Protein AF-A0ABD1XYM7-F1 (afdb_monomer_lite)

InterPro domains:
  IPR015421 Pyridoxal phosphate-dependent transferase, major domain [G3DSA:3.40.640.10] (7-100)
  IPR015424 Pyridoxal phosphate-dependent transferase [SSF53383] (49-196)

Foldseek 3Di:
DDDPLNVVLVVVVVCVVDPDDDDDADDDPCQVPVVVSCLVCLLVVLAPAQEEEEECADPPPGWGDPVVVSVVSSVVNNRNYYHYHCVVPVLFHDDDPDDDDPDAPDDGPVDHCRRPVPPDDDDCPVVVCPVVVQVVCCVPQVGSVSVFVLLLVLQVVLQVLVCVVQVWHWPDDSVGHTSHTHTDHPDPDDDDPVNSVVSDDPPRPDVPPPPPPPPPDD

pLDDT: mean 72.43, std 22.44, range [21.77, 95.19]

Radius of gyration: 20.9 Å; chains: 1; bounding box: 56×46×53 Å

Secondary structure (DSSP, 8-state):
---HHHHHHHHHHHTTTSS--------TT-HHHHHHHHHHHHHHHSTT-SEEEEESB-TTT-PBP-HHHHHHHHHHTT--EEEEE-TTTTTTSPPPSS---SS-SS-TTS-HHHHHS-SSS---HHHHHHHHHHHHHHHHHSSHHHHHHHHHHHHHHHHHHHHHHHT--BSS-STT-SS---B--SSS-PPPHHHHHHHS-TTS--------------

Sequence (218 aa):
MLSEEDAAVEKFLQLKVTSDVREKEFNHHEESRLNHGIFSLLPRLVRGIHLAVIDHITSMPSILLPVKEMVSLCRSHGVEQVLVDGAHALGNVEHLDRLHHPVVSTTHGEGLAAERAWVGTRDYSAQLAVSAAEEFIQRENGGLETLRRFNHNSAVAMGNLLANERGTVRGAPAEMAAAMVMIYTTKKTIWSFRTLSSLLPENVPTCRFYNVPAMKSL

Structure (mmCIF, N/CA/C/O backbone):
data_AF-A0ABD1XYM7-F1
#
_entry.id   AF-A0ABD1XYM7-F1
#
loop_
_atom_site.group_PDB
_atom_site.id
_atom_site.type_symbol
_atom_site.label_atom_id
_atom_site.label_alt_id
_atom_site.label_comp_id
_atom_site.label_asym_id
_atom_site.label_entity_id
_atom_site.label_seq_id
_atom_site.pdbx_PDB_ins_code
_atom_site.Cartn_x
_atom_site.Cartn_y
_atom_site.Cartn_z
_atom_site.occupancy
_atom_site.B_iso_or_equiv
_atom_site.auth_seq_id
_atom_site.auth_comp_id
_atom_site.auth_asym_id
_atom_site.auth_atom_id
_atom_site.pdbx_PDB_model_num
ATOM 1 N N . MET A 1 1 ? -33.814 -17.295 5.318 1.00 32.19 1 MET A N 1
ATOM 2 C CA . MET A 1 1 ? -33.598 -16.503 6.544 1.00 32.19 1 MET A CA 1
ATOM 3 C C . MET A 1 1 ? -32.114 -16.222 6.601 1.00 32.19 1 MET A C 1
ATOM 5 O O . MET A 1 1 ? -31.361 -17.165 6.787 1.00 32.19 1 MET A O 1
ATOM 9 N N . LEU A 1 2 ? -31.706 -14.993 6.289 1.00 34.84 2 LEU A N 1
ATOM 10 C CA . LEU A 1 2 ? -30.315 -14.558 6.442 1.00 34.84 2 LEU A CA 1
ATOM 11 C C . LEU A 1 2 ? -30.040 -14.456 7.948 1.00 34.84 2 LEU A C 1
ATOM 13 O O . LEU A 1 2 ? -30.889 -13.920 8.666 1.00 34.84 2 LEU A O 1
ATOM 17 N N . SER A 1 3 ? -28.932 -15.020 8.433 1.00 41.69 3 SER A N 1
ATOM 18 C CA . SER A 1 3 ? -28.513 -14.793 9.820 1.00 41.69 3 SER A CA 1
ATOM 19 C C . SER A 1 3 ? -28.132 -13.316 9.983 1.00 41.69 3 SER A C 1
ATOM 21 O O . SER A 1 3 ? -27.764 -12.652 9.012 1.00 41.69 3 SER A O 1
ATOM 23 N N . GLU A 1 4 ? -28.221 -12.770 11.199 1.00 40.53 4 GLU A N 1
ATOM 24 C CA . GLU A 1 4 ? -27.812 -11.380 11.487 1.00 40.53 4 GLU A CA 1
ATOM 25 C C . GLU A 1 4 ? -26.344 -11.087 11.074 1.00 40.53 4 GLU A C 1
ATOM 27 O O . GLU A 1 4 ? -25.962 -9.931 10.899 1.00 40.53 4 GLU A O 1
ATOM 32 N N . GLU A 1 5 ? -25.553 -12.142 10.850 1.00 45.09 5 GLU A N 1
ATOM 33 C CA . GLU A 1 5 ? -24.149 -12.171 10.423 1.00 45.09 5 GLU A CA 1
ATOM 34 C C . GLU A 1 5 ? -23.971 -11.875 8.920 1.00 45.09 5 GLU A C 1
ATOM 36 O O . GLU A 1 5 ? -23.106 -11.076 8.554 1.00 45.09 5 GLU A O 1
ATOM 41 N N . ASP A 1 6 ? -24.823 -12.444 8.053 1.00 38.62 6 ASP A N 1
ATOM 42 C CA . ASP A 1 6 ? -24.817 -12.186 6.601 1.00 38.62 6 ASP A CA 1
ATOM 43 C C . ASP A 1 6 ? -25.150 -10.710 6.313 1.00 38.62 6 ASP A C 1
ATOM 45 O O . ASP A 1 6 ? -24.542 -10.071 5.452 1.00 38.62 6 ASP A O 1
ATOM 49 N N . ALA A 1 7 ? -26.059 -10.133 7.107 1.00 38.34 7 ALA A N 1
ATOM 50 C CA . ALA A 1 7 ? -26.469 -8.739 6.985 1.00 38.34 7 ALA A CA 1
ATOM 51 C C . ALA A 1 7 ? -25.366 -7.749 7.399 1.00 38.34 7 ALA A C 1
ATOM 53 O O . ALA A 1 7 ? -25.298 -6.655 6.846 1.00 38.34 7 ALA A O 1
ATOM 54 N N . ALA A 1 8 ? -24.495 -8.091 8.355 1.00 37.41 8 ALA A N 1
ATOM 55 C CA . ALA A 1 8 ? -23.436 -7.194 8.829 1.00 37.41 8 ALA A CA 1
ATOM 56 C C . ALA A 1 8 ? -22.302 -7.030 7.803 1.00 37.41 8 ALA A C 1
ATOM 58 O O . ALA A 1 8 ? -21.779 -5.928 7.620 1.00 37.41 8 ALA A O 1
ATOM 59 N N . VAL A 1 9 ? -21.953 -8.108 7.100 1.00 41.47 9 VAL A N 1
ATOM 60 C CA . VAL A 1 9 ? -20.863 -8.106 6.117 1.00 41.47 9 VAL A CA 1
ATOM 61 C C . VAL A 1 9 ? -21.352 -7.648 4.738 1.00 41.47 9 VAL A C 1
ATOM 63 O O . VAL A 1 9 ? -20.654 -6.883 4.071 1.00 41.47 9 VAL A O 1
ATOM 66 N N . GLU A 1 10 ? -22.589 -7.980 4.348 1.00 38.69 10 GLU A N 1
ATOM 67 C CA . GLU A 1 10 ? -23.252 -7.342 3.200 1.00 38.69 10 GLU A CA 1
ATOM 68 C C . GLU A 1 10 ? -23.360 -5.825 3.416 1.00 38.69 10 GLU A C 1
ATOM 70 O O . GLU A 1 10 ? -23.073 -5.048 2.508 1.00 38.69 10 GLU A O 1
ATOM 75 N N . LYS A 1 11 ? -23.636 -5.385 4.650 1.00 33.62 11 LYS A N 1
ATOM 76 C CA . LYS A 1 11 ? -23.622 -3.970 5.028 1.00 33.62 11 LYS A CA 1
ATOM 77 C C . LYS A 1 11 ? -22.222 -3.359 4.961 1.00 33.62 11 LYS A C 1
ATOM 79 O O . LYS A 1 11 ? -22.131 -2.242 4.479 1.00 33.62 11 LYS A O 1
ATOM 84 N N . PHE A 1 12 ? -21.145 -4.055 5.353 1.00 35.03 12 PHE A N 1
ATOM 85 C CA . PHE A 1 12 ? -19.749 -3.576 5.235 1.00 35.03 12 PHE A CA 1
ATOM 86 C C . PHE A 1 12 ? -19.280 -3.428 3.773 1.00 35.03 12 PHE A C 1
ATOM 88 O O . PHE A 1 12 ? -18.522 -2.516 3.445 1.00 35.03 12 PHE A O 1
ATOM 95 N N . LEU A 1 13 ? -19.766 -4.285 2.873 1.00 36.78 13 LEU A N 1
ATOM 96 C CA . LEU A 1 13 ? -19.463 -4.216 1.440 1.00 36.78 13 LEU A CA 1
ATOM 97 C C . LEU A 1 13 ? -20.365 -3.218 0.694 1.00 36.78 13 LEU A C 1
ATOM 99 O O . LEU A 1 13 ? -19.869 -2.477 -0.153 1.00 36.78 13 LEU A O 1
ATOM 103 N N . GLN A 1 14 ? -21.645 -3.097 1.066 1.00 31.67 14 GLN A N 1
ATOM 104 C CA . GLN A 1 14 ? -22.503 -1.982 0.637 1.00 31.67 14 GLN A CA 1
ATOM 105 C C . GLN A 1 14 ? -22.005 -0.630 1.187 1.00 31.67 14 GLN A C 1
ATOM 107 O O . GLN A 1 14 ? -22.116 0.385 0.503 1.00 31.67 14 GLN A O 1
ATOM 112 N N . LEU A 1 15 ? -21.363 -0.616 2.362 1.00 30.17 15 LEU A N 1
ATOM 113 C CA . LEU A 1 15 ? -20.710 0.549 2.981 1.00 30.17 15 LEU A CA 1
ATOM 114 C C . LEU A 1 15 ? -19.552 1.123 2.142 1.00 30.17 15 LEU A C 1
ATOM 116 O O . LEU A 1 15 ? -19.201 2.283 2.340 1.00 30.17 15 LEU A O 1
ATOM 120 N N . LYS A 1 16 ? -18.979 0.369 1.187 1.00 29.48 16 LYS A N 1
ATOM 121 C CA . LYS A 1 16 ? -18.021 0.898 0.191 1.00 29.48 16 LYS A CA 1
ATOM 122 C C . LYS A 1 16 ? -18.661 1.286 -1.152 1.00 29.48 16 LYS A C 1
ATOM 124 O O . LYS A 1 16 ? -17.990 1.916 -1.963 1.00 29.48 16 LYS A O 1
ATOM 129 N N . VAL A 1 17 ? -19.937 0.960 -1.384 1.00 32.16 17 VAL A N 1
ATOM 130 C CA . VAL A 1 17 ? -20.682 1.337 -2.604 1.00 32.16 17 VAL A CA 1
ATOM 131 C C . VAL A 1 17 ? -21.514 2.609 -2.405 1.00 32.16 17 VAL A C 1
ATOM 133 O O . VAL A 1 17 ? -21.796 3.305 -3.377 1.00 32.16 17 VAL A O 1
ATOM 136 N N . THR A 1 18 ? -21.852 2.996 -1.175 1.00 21.77 18 THR A N 1
ATOM 137 C CA . THR A 1 18 ? -22.564 4.258 -0.918 1.00 21.77 18 THR A CA 1
ATOM 138 C C . THR A 1 18 ? -22.051 4.958 0.334 1.00 21.77 18 THR A C 1
ATOM 140 O O . THR A 1 18 ? -21.935 4.360 1.401 1.00 21.77 18 THR A O 1
ATOM 143 N N . SER A 1 19 ? -21.775 6.247 0.178 1.00 26.70 19 SER A N 1
ATOM 144 C CA . SER A 1 19 ? -21.283 7.208 1.160 1.00 26.70 19 SER A CA 1
ATOM 145 C C . SER A 1 19 ? -22.259 7.486 2.312 1.00 26.70 19 SER A C 1
ATOM 147 O O . SER A 1 19 ? -22.857 8.555 2.335 1.00 26.70 19 SER A O 1
ATOM 149 N N . ASP A 1 20 ? -22.414 6.578 3.276 1.00 25.02 20 ASP A N 1
ATOM 150 C CA . ASP A 1 20 ? -23.003 6.925 4.580 1.00 25.02 20 ASP A CA 1
ATOM 151 C C . ASP A 1 20 ? -22.683 5.876 5.657 1.00 25.02 20 ASP A C 1
ATOM 153 O O . ASP A 1 20 ? -23.177 4.747 5.634 1.00 25.02 20 ASP A O 1
ATOM 157 N N . VAL A 1 21 ? -21.870 6.259 6.648 1.00 29.97 21 VAL A N 1
ATOM 158 C CA . VAL A 1 21 ? -21.536 5.410 7.802 1.00 29.97 21 VAL A CA 1
ATOM 159 C C . VAL A 1 21 ? -22.356 5.852 9.015 1.00 29.97 21 VAL A C 1
ATOM 161 O O . VAL A 1 21 ? -22.205 6.974 9.496 1.00 29.97 21 VAL A O 1
ATOM 164 N N . ARG A 1 22 ? -23.187 4.949 9.557 1.00 25.77 22 ARG A N 1
ATOM 165 C CA . ARG A 1 22 ? -23.693 5.033 10.939 1.00 25.77 22 ARG A CA 1
ATOM 166 C C . ARG A 1 22 ? -22.985 4.008 11.820 1.00 25.77 22 ARG A C 1
ATOM 168 O O . ARG A 1 22 ? -22.861 2.843 11.451 1.00 25.77 22 ARG A O 1
ATOM 175 N N . GLU A 1 23 ? -22.557 4.511 12.972 1.00 34.09 23 GLU A N 1
ATOM 176 C CA . GLU A 1 23 ? -21.783 3.899 14.054 1.00 34.09 23 GLU A CA 1
ATOM 177 C C . GLU A 1 23 ? -22.238 2.481 14.437 1.00 34.09 23 GLU A C 1
ATOM 179 O O . GLU A 1 23 ? -23.426 2.256 14.673 1.00 34.09 23 GLU A O 1
ATOM 184 N N . LYS A 1 24 ? -21.281 1.550 14.572 1.00 30.61 24 LYS A N 1
ATOM 185 C CA . LYS A 1 24 ? -21.319 0.451 15.553 1.00 30.61 24 LYS A CA 1
ATOM 186 C C . LYS A 1 24 ? -19.909 -0.094 15.819 1.00 30.61 24 LYS A C 1
ATOM 188 O O . LYS A 1 24 ? -19.079 -0.159 14.917 1.00 30.61 24 LYS A O 1
ATOM 193 N N . GLU A 1 25 ? -19.673 -0.400 17.090 1.00 32.44 25 GLU A N 1
ATOM 194 C CA . GLU A 1 25 ? -18.400 -0.746 17.733 1.00 32.44 25 GLU A CA 1
ATOM 195 C C . GLU A 1 25 ? -17.833 -2.093 17.249 1.00 32.44 25 GLU A C 1
ATOM 197 O O . GLU A 1 25 ? -18.567 -3.074 17.156 1.00 32.44 25 GLU A O 1
ATOM 202 N N . PHE A 1 26 ? -16.522 -2.150 16.991 1.00 34.34 26 PHE A N 1
ATOM 203 C CA . PHE A 1 26 ? -15.785 -3.371 16.632 1.00 34.34 26 PHE A CA 1
ATOM 204 C C . PHE A 1 26 ? -14.720 -3.674 17.697 1.00 34.34 26 PHE A C 1
ATOM 206 O O . PHE A 1 26 ? -13.999 -2.772 18.107 1.00 34.34 26 PHE A O 1
ATOM 213 N N . ASN A 1 27 ? -14.620 -4.925 18.166 1.00 30.27 27 ASN A N 1
ATOM 214 C CA . ASN A 1 27 ? -13.791 -5.318 19.321 1.00 30.27 27 ASN A CA 1
ATOM 215 C C . ASN A 1 27 ? -12.639 -6.280 18.936 1.00 30.27 27 ASN A C 1
ATOM 217 O O . ASN A 1 27 ? -12.690 -6.946 17.911 1.00 30.27 27 ASN A O 1
ATOM 221 N N . HIS A 1 28 ? -11.597 -6.387 19.771 1.00 36.72 28 HIS A N 1
ATOM 222 C CA . HIS A 1 28 ? -10.286 -7.023 19.488 1.00 36.72 28 HIS A CA 1
ATOM 223 C C . HIS A 1 28 ? -10.239 -8.535 19.131 1.00 36.72 28 HIS A C 1
ATOM 225 O O . HIS A 1 28 ? -9.165 -9.039 18.824 1.00 36.72 28 HIS A O 1
ATOM 231 N N . HIS A 1 29 ? -11.350 -9.281 19.112 1.00 32.72 29 HIS A N 1
ATOM 232 C CA . HIS A 1 29 ? -11.359 -10.721 18.767 1.00 32.72 29 HIS A CA 1
ATOM 233 C C . HIS A 1 29 ? -11.597 -11.025 17.269 1.00 32.72 29 HIS A C 1
ATOM 235 O O . HIS A 1 29 ? -11.813 -12.177 16.891 1.00 32.72 29 HIS A O 1
ATOM 241 N N . GLU A 1 30 ? -11.562 -10.009 16.400 1.00 43.59 30 GLU A N 1
ATOM 242 C CA . GLU A 1 30 ? -12.099 -10.087 15.031 1.00 43.59 30 GLU A CA 1
ATOM 243 C C . GLU A 1 30 ? -11.051 -10.073 13.897 1.00 43.59 30 GLU A C 1
ATOM 245 O O . GLU A 1 30 ? -11.412 -10.012 12.723 1.00 43.59 30 GLU A O 1
ATOM 250 N N . GLU A 1 31 ? -9.764 -10.235 14.221 1.00 36.75 31 GLU A N 1
ATOM 251 C CA . GLU A 1 31 ? -8.648 -10.360 13.257 1.00 36.75 31 GLU A CA 1
ATOM 252 C C . GLU A 1 31 ? -8.827 -11.503 12.251 1.00 36.75 31 GLU A C 1
ATOM 254 O O . GLU A 1 31 ? -8.676 -11.325 11.043 1.00 36.75 31 GLU A O 1
ATOM 259 N N . SER A 1 32 ? -9.228 -12.682 12.733 1.00 33.88 32 SER A N 1
ATOM 260 C CA . SER A 1 32 ? -9.586 -13.804 11.856 1.00 33.88 32 SER A CA 1
ATOM 261 C C . SER A 1 32 ? -10.936 -13.597 11.159 1.00 33.88 32 SER A C 1
ATOM 263 O O . SER A 1 32 ? -11.172 -14.183 10.107 1.00 33.88 32 SER A O 1
ATOM 265 N N . ARG A 1 33 ? -11.829 -12.759 11.704 1.00 39.66 33 ARG A N 1
ATOM 266 C CA . ARG A 1 33 ? -13.215 -12.605 11.226 1.00 39.66 33 ARG A CA 1
ATOM 267 C C . ARG A 1 33 ? -13.339 -11.687 10.015 1.00 39.66 33 ARG A C 1
ATOM 269 O O . ARG A 1 33 ? -14.141 -11.995 9.140 1.00 39.66 33 ARG A O 1
ATOM 276 N N . LEU A 1 34 ? -12.533 -10.627 9.907 1.00 46.91 34 LEU A N 1
ATOM 277 C CA . LEU A 1 34 ? -12.512 -9.776 8.706 1.00 46.91 34 LEU A CA 1
ATOM 278 C C . LEU A 1 34 ? -11.994 -10.546 7.487 1.00 46.91 34 LEU A C 1
ATOM 280 O O . LEU A 1 34 ? -12.619 -10.528 6.427 1.00 46.91 34 LEU A O 1
ATOM 284 N N . ASN A 1 35 ? -10.896 -11.285 7.667 1.00 43.31 35 ASN A N 1
ATOM 285 C CA . ASN A 1 35 ? -10.359 -12.159 6.630 1.00 43.31 35 ASN A CA 1
ATOM 286 C C . ASN A 1 35 ? -11.383 -13.251 6.272 1.00 43.31 35 ASN A C 1
ATOM 288 O O . ASN A 1 35 ? -11.770 -13.362 5.110 1.00 43.31 35 ASN A O 1
ATOM 292 N N . HIS A 1 36 ? -11.933 -13.986 7.248 1.00 46.88 36 HIS A N 1
ATOM 293 C CA . HIS A 1 36 ? -12.972 -14.990 6.976 1.00 46.88 36 HIS A CA 1
ATOM 294 C C . HIS A 1 36 ? -14.238 -14.411 6.312 1.00 46.88 36 HIS A C 1
ATOM 296 O O . HIS A 1 36 ? -14.810 -15.064 5.439 1.00 46.88 36 HIS A O 1
ATOM 302 N N . GLY A 1 37 ? -14.672 -13.199 6.668 1.00 54.19 37 GLY A N 1
ATOM 303 C CA . GLY A 1 37 ? -15.848 -12.535 6.092 1.00 54.19 37 GLY A CA 1
ATOM 304 C C . GLY A 1 37 ? -15.648 -12.121 4.632 1.00 54.19 37 GLY A C 1
ATOM 305 O O . GLY A 1 37 ? -16.485 -12.418 3.781 1.00 54.19 37 GLY A O 1
ATOM 306 N N . ILE A 1 38 ? -14.503 -11.510 4.312 1.00 58.12 38 ILE A N 1
ATOM 307 C CA . ILE A 1 38 ? -14.147 -11.144 2.933 1.00 58.12 38 ILE A CA 1
ATOM 308 C C . ILE A 1 38 ? -14.035 -12.406 2.062 1.00 58.12 38 ILE A C 1
ATOM 310 O O . ILE A 1 38 ? -14.655 -12.479 0.999 1.00 58.12 38 ILE A O 1
ATOM 314 N N . PHE A 1 39 ? -13.311 -13.432 2.524 1.00 56.91 39 PHE A N 1
ATOM 315 C CA . PHE A 1 39 ? -13.099 -14.665 1.755 1.00 56.91 39 PHE A CA 1
ATOM 316 C C . PHE A 1 39 ? -14.358 -15.535 1.614 1.00 56.91 39 PHE A C 1
ATOM 318 O O . PHE A 1 39 ? -14.482 -16.253 0.623 1.00 56.91 39 PHE A O 1
ATOM 325 N N . SER A 1 40 ? -15.307 -15.469 2.553 1.00 57.03 40 SER A N 1
ATOM 326 C CA . SER A 1 40 ? -16.561 -16.240 2.480 1.00 57.03 40 SER A CA 1
ATOM 327 C C . SER A 1 40 ? -17.612 -15.620 1.557 1.00 57.03 40 SER A C 1
ATOM 329 O O . SER A 1 40 ? -18.375 -16.353 0.923 1.00 57.03 40 SER A O 1
ATOM 331 N N . LEU A 1 41 ? -17.642 -14.290 1.427 1.00 57.91 41 LEU A N 1
ATOM 332 C CA . LEU A 1 41 ? -18.607 -13.598 0.569 1.00 57.91 41 LEU A CA 1
ATOM 333 C C . LEU A 1 41 ? -18.119 -13.349 -0.850 1.00 57.91 41 LEU A C 1
ATOM 335 O O . LEU A 1 41 ? -18.939 -13.315 -1.771 1.00 57.91 41 LEU A O 1
ATOM 339 N N . LEU A 1 42 ? -16.808 -13.200 -1.047 1.00 62.09 42 LEU A N 1
ATOM 340 C CA . LEU A 1 42 ? -16.230 -12.979 -2.370 1.00 62.09 42 LEU A CA 1
ATOM 341 C C . LEU A 1 42 ? -16.748 -13.979 -3.423 1.00 62.09 42 LEU A C 1
ATOM 343 O O . LEU A 1 42 ? -17.203 -13.504 -4.459 1.00 62.09 42 LEU A O 1
ATOM 347 N N . PRO A 1 43 ? -16.826 -15.305 -3.174 1.00 60.62 43 PRO A N 1
ATOM 348 C CA . PRO A 1 43 ? -17.370 -16.277 -4.131 1.00 60.62 43 PRO A CA 1
ATOM 349 C C . PRO A 1 43 ? -18.795 -15.990 -4.619 1.00 60.62 43 PRO A C 1
ATOM 351 O O . PRO A 1 43 ? -19.153 -16.344 -5.744 1.00 60.62 43 PRO A O 1
ATOM 354 N N . ARG A 1 44 ? -19.633 -15.375 -3.772 1.00 61.81 44 ARG A N 1
ATOM 355 C CA . ARG A 1 44 ? -21.008 -14.991 -4.127 1.00 61.81 44 ARG A CA 1
ATOM 356 C C . ARG A 1 44 ? -21.032 -13.697 -4.936 1.00 61.81 44 ARG A C 1
ATOM 358 O O . ARG A 1 44 ? -21.851 -13.576 -5.840 1.00 61.81 44 ARG A O 1
ATOM 365 N N . LEU A 1 45 ? -20.130 -12.769 -4.628 1.00 62.19 45 LEU A N 1
ATOM 366 C CA . LEU A 1 45 ? -20.058 -11.442 -5.243 1.00 62.19 45 LEU A CA 1
ATOM 367 C C . LEU A 1 45 ? -19.434 -11.468 -6.637 1.00 62.19 45 LEU A C 1
ATOM 369 O O . LEU A 1 45 ? -19.849 -10.705 -7.496 1.00 62.19 45 LEU A O 1
ATOM 373 N N . VAL A 1 46 ? -18.460 -12.345 -6.878 1.00 63.62 46 VAL A N 1
ATOM 374 C CA . VAL A 1 46 ? -17.670 -12.345 -8.122 1.00 63.62 46 VAL A CA 1
ATOM 375 C C . VAL A 1 46 ? -18.310 -13.107 -9.288 1.00 63.62 46 VAL A C 1
ATOM 377 O O . VAL A 1 46 ? -17.746 -13.142 -10.379 1.00 63.62 46 VAL A O 1
ATOM 380 N N . ARG A 1 47 ? -19.496 -13.706 -9.108 1.00 65.62 47 ARG A N 1
ATOM 381 C CA . ARG A 1 47 ? -20.197 -14.389 -10.208 1.00 65.62 47 ARG A CA 1
ATOM 382 C C . ARG A 1 47 ? -20.634 -13.385 -11.274 1.00 65.62 47 ARG A C 1
ATOM 384 O O . ARG A 1 47 ? -21.402 -12.474 -10.989 1.00 65.62 47 ARG A O 1
ATOM 391 N N . GLY A 1 48 ? -20.187 -13.600 -12.510 1.00 73.62 48 GLY A N 1
ATOM 392 C CA . GLY A 1 48 ? -20.509 -12.724 -13.642 1.00 73.62 48 GLY A CA 1
ATOM 393 C C . GLY A 1 48 ? -19.742 -11.398 -13.647 1.00 73.62 48 GLY A C 1
ATOM 394 O O . GLY A 1 48 ? -20.086 -10.506 -14.418 1.00 73.62 48 GLY A O 1
ATOM 395 N N . ILE A 1 49 ? -18.712 -11.253 -12.804 1.00 80.69 49 ILE A N 1
ATOM 396 C CA . ILE A 1 49 ? -17.813 -10.097 -12.818 1.00 80.69 49 ILE A CA 1
ATOM 397 C C . ILE A 1 49 ? -16.642 -10.386 -13.758 1.00 80.69 49 ILE A C 1
ATOM 399 O O . ILE A 1 49 ? -15.904 -11.342 -13.549 1.00 80.69 49 ILE A O 1
ATOM 403 N N . HIS A 1 50 ? -16.431 -9.534 -14.762 1.00 82.50 50 HIS A N 1
ATOM 404 C CA . HIS A 1 50 ? -15.275 -9.641 -15.667 1.00 82.50 50 HIS A CA 1
ATOM 405 C C . HIS A 1 50 ? -14.087 -8.767 -15.230 1.00 82.50 50 HIS A C 1
ATOM 407 O O . HIS A 1 50 ? -12.946 -9.064 -15.573 1.00 82.50 50 HIS A O 1
ATOM 413 N N . LEU A 1 51 ? -14.341 -7.710 -14.450 1.00 86.19 51 LEU A N 1
ATOM 414 C CA . LEU A 1 51 ? -13.332 -6.765 -13.973 1.00 86.19 51 LEU A CA 1
ATOM 415 C C . LEU A 1 51 ? -13.519 -6.482 -12.479 1.00 86.19 51 LEU A C 1
ATOM 417 O O . LEU A 1 51 ? -14.591 -6.045 -12.064 1.00 86.19 51 LEU A O 1
ATOM 421 N N . ALA A 1 52 ? -12.462 -6.664 -11.690 1.00 87.50 52 ALA A N 1
ATOM 422 C CA . ALA A 1 52 ? -12.405 -6.261 -10.287 1.00 87.50 52 ALA A CA 1
ATOM 423 C C . ALA A 1 52 ? -11.362 -5.155 -10.079 1.00 87.50 52 ALA A C 1
ATOM 425 O O . ALA A 1 52 ? -10.258 -5.240 -10.612 1.00 87.50 52 ALA A O 1
ATOM 426 N N . VAL A 1 53 ? -11.694 -4.142 -9.275 1.00 90.06 53 VAL A N 1
ATOM 427 C CA . VAL A 1 53 ? -10.757 -3.097 -8.833 1.00 90.06 53 VAL A CA 1
ATOM 428 C C . VAL A 1 53 ? -10.581 -3.222 -7.325 1.00 90.06 53 VAL A C 1
ATOM 430 O O . VAL A 1 53 ? -11.568 -3.267 -6.592 1.00 90.06 53 VAL A O 1
ATOM 433 N N . ILE A 1 54 ? -9.338 -3.338 -6.868 1.00 89.62 54 ILE A N 1
ATOM 434 C CA . ILE A 1 54 ? -8.997 -3.654 -5.480 1.00 89.62 54 ILE A CA 1
ATOM 435 C C . ILE A 1 54 ? -7.921 -2.686 -4.996 1.00 89.62 54 ILE A C 1
ATOM 437 O O . ILE A 1 54 ? -6.850 -2.613 -5.589 1.00 89.62 54 ILE A O 1
ATOM 441 N N . ASP A 1 55 ? -8.164 -1.987 -3.891 1.00 89.56 55 ASP A N 1
ATOM 442 C CA . ASP A 1 55 ? -7.118 -1.201 -3.228 1.00 89.56 55 ASP A CA 1
ATOM 443 C C . ASP A 1 55 ? -6.067 -2.134 -2.606 1.00 89.56 55 ASP A C 1
ATOM 445 O O . ASP A 1 55 ? -6.411 -3.144 -1.998 1.00 89.56 55 ASP A O 1
ATOM 449 N N . HIS A 1 56 ? -4.783 -1.786 -2.666 1.00 91.56 56 HIS A N 1
ATOM 450 C CA . HIS A 1 56 ? -3.765 -2.472 -1.862 1.00 91.56 56 HIS A CA 1
ATOM 451 C C . HIS A 1 56 ? -3.767 -1.957 -0.421 1.00 91.56 56 HIS A C 1
ATOM 453 O O . HIS A 1 56 ? -3.718 -2.735 0.529 1.00 91.56 56 HIS A O 1
ATOM 459 N N . ILE A 1 57 ? -3.894 -0.640 -0.259 1.00 91.94 57 ILE A N 1
ATOM 460 C CA . ILE A 1 57 ? -4.179 0.001 1.023 1.00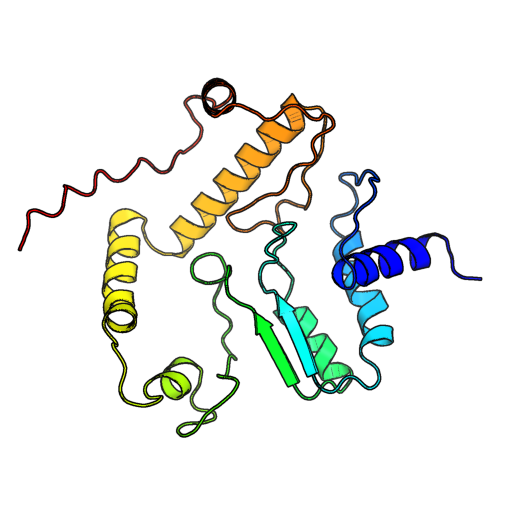 91.94 57 ILE A CA 1
ATOM 461 C C . ILE A 1 57 ? -5.326 0.975 0.786 1.00 91.94 57 ILE A C 1
ATOM 463 O O . ILE A 1 57 ? -5.211 1.886 -0.033 1.00 91.94 57 ILE A O 1
ATOM 467 N N . THR A 1 58 ? -6.429 0.795 1.502 1.00 88.62 58 THR A N 1
ATOM 468 C CA . THR A 1 58 ? -7.607 1.660 1.369 1.00 88.62 58 THR A CA 1
ATOM 469 C C . THR A 1 58 ? -7.309 3.050 1.927 1.00 88.62 58 THR A C 1
ATOM 471 O O . THR A 1 58 ? -6.748 3.137 3.016 1.00 88.62 58 THR A O 1
ATOM 474 N N . SER A 1 59 ? -7.763 4.125 1.281 1.00 82.06 59 SER A N 1
ATOM 475 C CA . SER A 1 59 ? -7.598 5.490 1.818 1.00 82.06 59 SER A CA 1
ATOM 476 C C . SER A 1 59 ? -8.361 5.699 3.134 1.00 82.06 59 SER A C 1
ATOM 478 O O . SER A 1 59 ? -7.787 6.094 4.144 1.00 82.06 59 SER A O 1
ATOM 480 N N . MET A 1 60 ? -9.647 5.336 3.157 1.00 81.00 60 MET A N 1
ATOM 481 C CA . MET A 1 60 ? -10.436 5.197 4.380 1.00 81.00 60 MET A CA 1
ATOM 482 C C . MET A 1 60 ? -11.034 3.782 4.397 1.00 81.00 60 MET A C 1
ATOM 484 O O . MET A 1 60 ? -11.665 3.403 3.407 1.00 81.00 60 MET A O 1
ATOM 488 N N . PRO A 1 61 ? -10.836 2.973 5.454 1.00 81.88 61 PRO A N 1
ATOM 489 C CA . PRO A 1 61 ? -10.319 3.331 6.776 1.00 81.88 61 PRO A CA 1
ATOM 490 C C . PRO A 1 61 ? -8.823 3.016 7.032 1.00 81.88 61 PRO A C 1
ATOM 492 O O . PRO A 1 61 ? -8.464 2.639 8.143 1.00 81.88 61 PRO A O 1
ATOM 495 N N . SER A 1 62 ? -7.933 3.187 6.046 1.00 87.56 62 SER A N 1
ATOM 496 C CA . SER A 1 62 ? -6.486 2.908 6.186 1.00 87.56 62 SER A CA 1
ATOM 497 C C . SER A 1 62 ? -6.138 1.442 6.480 1.00 87.56 62 SER A C 1
ATOM 499 O O . SER A 1 62 ? -5.330 1.154 7.359 1.00 87.56 62 SER A O 1
ATOM 501 N N . ILE A 1 63 ? -6.743 0.515 5.733 1.00 88.00 63 ILE A N 1
ATOM 502 C CA . ILE A 1 63 ? -6.542 -0.933 5.861 1.00 88.00 63 ILE A CA 1
ATOM 503 C C . ILE A 1 63 ? -5.644 -1.457 4.737 1.00 88.00 63 ILE A C 1
ATOM 505 O O . ILE A 1 63 ? -5.913 -1.202 3.563 1.00 88.00 63 ILE A O 1
ATOM 509 N N . LEU A 1 64 ? -4.621 -2.233 5.100 1.00 89.31 64 LEU A N 1
ATOM 510 C CA . LEU A 1 64 ? -3.842 -3.088 4.205 1.00 89.31 64 LEU A CA 1
ATOM 511 C C . LEU A 1 64 ? -4.665 -4.329 3.840 1.00 89.31 64 LEU A C 1
ATOM 513 O O . LEU A 1 64 ? -5.036 -5.115 4.713 1.00 89.31 64 LEU A O 1
ATOM 517 N N . LEU A 1 65 ? -4.961 -4.495 2.551 1.00 87.50 65 LEU A N 1
ATOM 518 C CA . LEU A 1 65 ? -5.751 -5.618 2.052 1.00 87.50 65 LEU A CA 1
ATOM 519 C C . LEU A 1 65 ? -4.850 -6.780 1.594 1.00 87.50 65 LEU A C 1
ATOM 521 O O . LEU A 1 65 ? -3.790 -6.535 1.010 1.00 87.50 65 LEU A O 1
ATOM 525 N N . PRO A 1 66 ? -5.269 -8.047 1.797 1.00 88.19 66 PRO A N 1
ATOM 526 C CA . PRO A 1 66 ? -4.545 -9.236 1.339 1.00 88.19 66 PRO A CA 1
ATOM 527 C C . PRO A 1 66 ? -4.702 -9.422 -0.181 1.00 88.19 66 PRO A C 1
ATOM 529 O O . PRO A 1 66 ? -5.409 -10.304 -0.673 1.00 88.19 66 PRO A O 1
ATOM 532 N N . VAL A 1 67 ? -4.081 -8.530 -0.958 1.00 89.62 67 VAL A N 1
ATOM 533 C CA . VAL A 1 67 ? -4.274 -8.442 -2.415 1.00 89.62 67 VAL A CA 1
ATOM 534 C C . VAL A 1 67 ? -3.881 -9.734 -3.127 1.00 89.62 67 VAL A C 1
ATOM 536 O O . VAL A 1 67 ? -4.551 -10.117 -4.084 1.00 89.62 67 VAL A O 1
ATOM 539 N N . LYS A 1 68 ? -2.826 -10.430 -2.684 1.00 88.50 68 LYS A N 1
ATOM 540 C CA . LYS A 1 68 ? -2.353 -11.669 -3.330 1.00 88.50 68 LYS A CA 1
ATOM 541 C C . LYS A 1 68 ? -3.442 -12.746 -3.295 1.00 88.50 68 LYS A C 1
ATOM 543 O O . LYS A 1 68 ? -3.741 -13.381 -4.311 1.00 88.50 68 LYS A O 1
ATOM 548 N N . GLU A 1 69 ? -4.072 -12.908 -2.143 1.00 85.56 69 GLU A N 1
ATOM 549 C CA . GLU A 1 69 ? -5.148 -13.851 -1.883 1.00 85.56 69 GLU A CA 1
ATOM 550 C C . GLU A 1 69 ? -6.432 -13.423 -2.599 1.00 85.56 69 GLU A C 1
ATOM 552 O O . GLU A 1 69 ? -7.068 -14.242 -3.262 1.00 85.56 69 GLU A O 1
ATOM 557 N N . MET A 1 70 ? -6.786 -12.135 -2.539 1.00 85.62 70 MET A N 1
ATOM 558 C CA . MET A 1 70 ? -7.970 -11.597 -3.217 1.00 85.62 70 MET A CA 1
ATOM 559 C C . MET A 1 70 ? -7.879 -11.756 -4.740 1.00 85.62 70 MET A C 1
ATOM 561 O O . MET A 1 70 ? -8.825 -12.233 -5.361 1.00 85.62 70 MET A O 1
ATOM 565 N N . VAL A 1 71 ? -6.731 -11.437 -5.348 1.00 87.62 71 VAL A N 1
ATOM 566 C CA . VAL A 1 71 ? -6.487 -11.633 -6.788 1.00 87.62 71 VAL A CA 1
ATOM 567 C C . VAL A 1 71 ? -6.593 -13.113 -7.154 1.00 87.62 71 VAL A C 1
ATOM 569 O O . VAL A 1 71 ? -7.222 -13.455 -8.157 1.00 87.62 71 VAL A O 1
ATOM 572 N N . SER A 1 72 ? -5.999 -13.995 -6.346 1.00 86.88 72 SER A N 1
ATOM 573 C CA . SER A 1 72 ? -6.058 -15.446 -6.568 1.00 86.88 72 SER A CA 1
ATOM 574 C C . SER A 1 72 ? -7.496 -15.962 -6.528 1.00 86.88 72 SER A C 1
ATOM 576 O O . SER A 1 72 ? -7.889 -16.767 -7.372 1.00 86.88 72 SER A O 1
ATOM 578 N N . LEU A 1 73 ? -8.303 -15.449 -5.600 1.00 83.88 73 LEU A N 1
ATOM 579 C CA . LEU A 1 73 ? -9.708 -15.808 -5.470 1.00 83.88 73 LEU A CA 1
ATOM 580 C C . LEU A 1 73 ? -10.571 -15.263 -6.614 1.00 83.88 73 LEU A C 1
ATOM 582 O O . LEU A 1 73 ? -11.400 -15.994 -7.149 1.00 83.88 73 LEU A O 1
ATOM 586 N N . CYS A 1 74 ? -10.378 -14.006 -7.022 1.00 85.31 74 CYS A N 1
ATOM 587 C CA . CYS A 1 74 ? -11.074 -13.436 -8.177 1.00 85.31 74 CYS A CA 1
ATOM 588 C C . CYS A 1 74 ? -10.821 -14.284 -9.431 1.00 85.31 74 CYS A C 1
ATOM 590 O O . CYS A 1 74 ? -11.761 -14.680 -10.120 1.00 85.31 74 CYS A O 1
ATOM 592 N N . ARG A 1 75 ? -9.558 -14.647 -9.680 1.00 86.31 75 ARG A N 1
ATOM 593 C CA . ARG A 1 75 ? -9.179 -15.495 -10.817 1.00 86.31 75 ARG A CA 1
ATOM 594 C C . ARG A 1 75 ? -9.782 -16.896 -10.734 1.00 86.31 75 ARG A C 1
ATOM 596 O O . ARG A 1 75 ? -10.255 -17.399 -11.748 1.00 86.31 75 ARG A O 1
ATOM 603 N N . SER A 1 76 ? -9.810 -17.519 -9.551 1.00 85.50 76 SER A N 1
ATOM 604 C CA . SER A 1 76 ? -10.396 -18.861 -9.389 1.00 85.50 76 SER A CA 1
ATOM 605 C C . SER A 1 76 ? -11.907 -18.902 -9.636 1.00 85.50 76 SER A C 1
ATOM 607 O O . SER A 1 76 ? -12.448 -19.971 -9.908 1.00 85.50 76 SER A O 1
ATOM 609 N N . HIS A 1 77 ? -12.573 -17.747 -9.602 1.00 82.06 77 HIS A N 1
ATOM 610 C CA . HIS A 1 77 ? -14.000 -17.607 -9.881 1.00 82.06 77 HIS A CA 1
ATOM 611 C C . HIS A 1 77 ? -14.307 -16.990 -11.255 1.00 82.06 77 HIS A C 1
ATOM 613 O O . HIS A 1 77 ? -15.450 -16.614 -11.512 1.00 82.06 77 HIS A O 1
ATOM 619 N N . GLY A 1 78 ? -13.317 -16.911 -12.148 1.00 83.50 78 GLY A N 1
ATOM 620 C CA . GLY A 1 78 ? -13.528 -16.490 -13.534 1.00 83.50 78 GLY A CA 1
ATOM 621 C C . GLY A 1 78 ? -13.537 -14.979 -13.763 1.00 83.50 78 GLY A C 1
ATOM 622 O O . GLY A 1 78 ? -13.977 -14.545 -14.823 1.00 83.50 78 GLY A O 1
ATOM 623 N N . VAL A 1 79 ? -13.038 -14.174 -12.818 1.00 85.88 79 VAL A N 1
ATOM 624 C CA . VAL A 1 79 ? -12.784 -12.750 -13.080 1.00 85.88 79 VAL A CA 1
ATOM 625 C C . VAL A 1 79 ? -11.601 -12.632 -14.041 1.00 85.88 79 VAL A C 1
ATOM 627 O O . VAL A 1 79 ? -10.478 -13.013 -13.703 1.00 85.88 79 VAL A O 1
ATOM 630 N N . GLU A 1 80 ? -11.857 -12.101 -15.235 1.00 84.38 80 GLU A N 1
ATOM 631 C CA . GLU A 1 80 ? -10.870 -12.008 -16.317 1.00 84.38 80 GLU A CA 1
ATOM 632 C C . GLU A 1 80 ? -9.766 -10.989 -16.010 1.00 84.38 80 GLU A C 1
ATOM 634 O O . GLU A 1 80 ? -8.585 -11.254 -16.245 1.00 84.38 80 GLU A O 1
ATOM 639 N N . GLN A 1 81 ? -10.135 -9.831 -15.453 1.00 87.62 81 GLN A N 1
ATOM 640 C CA . GLN A 1 81 ? -9.209 -8.743 -15.151 1.00 87.62 81 GLN A CA 1
ATOM 641 C C . GLN A 1 81 ? -9.301 -8.285 -13.698 1.00 87.62 81 GLN A C 1
ATOM 643 O O . GLN A 1 81 ? -10.381 -8.071 -13.152 1.00 87.62 81 GLN A O 1
ATOM 648 N N . VAL A 1 82 ? -8.141 -8.073 -13.075 1.00 89.50 82 VAL A N 1
ATOM 649 C CA . VAL A 1 82 ? -8.044 -7.518 -11.722 1.00 89.50 82 VAL A CA 1
ATOM 650 C C . VAL A 1 82 ? -7.071 -6.346 -11.734 1.00 89.50 82 VAL A C 1
ATOM 652 O O . VAL A 1 82 ? -5.889 -6.522 -12.031 1.00 89.50 82 VAL A O 1
ATOM 655 N N . LEU A 1 83 ? -7.574 -5.158 -11.411 1.00 91.94 83 LEU A N 1
ATOM 656 C CA . LEU A 1 83 ? -6.800 -3.935 -11.254 1.00 91.94 83 LEU A CA 1
ATOM 657 C C . LEU A 1 83 ? -6.531 -3.700 -9.775 1.00 91.94 83 LEU A C 1
ATOM 659 O O . LEU A 1 83 ? -7.453 -3.690 -8.963 1.00 91.94 83 LEU A O 1
ATOM 663 N N . VAL A 1 84 ? -5.263 -3.496 -9.439 1.00 91.88 84 VAL A N 1
ATOM 664 C CA . VAL A 1 84 ? -4.852 -3.172 -8.075 1.00 91.88 84 VAL A CA 1
ATOM 665 C C . VAL A 1 84 ? -4.538 -1.682 -8.002 1.00 91.88 84 VAL A C 1
ATOM 667 O O . VAL A 1 84 ? -3.593 -1.224 -8.648 1.00 91.88 84 VAL A O 1
ATOM 670 N N . ASP A 1 85 ? -5.307 -0.931 -7.215 1.00 92.06 85 ASP A N 1
ATOM 671 C CA . ASP A 1 85 ? -4.977 0.449 -6.873 1.00 92.06 85 ASP A CA 1
ATOM 672 C C . ASP A 1 85 ? -3.887 0.459 -5.791 1.00 92.06 85 ASP A C 1
ATOM 674 O O . ASP A 1 85 ? -4.092 0.097 -4.630 1.00 92.06 85 ASP A O 1
ATOM 678 N N . GLY A 1 86 ? -2.684 0.844 -6.209 1.00 90.75 86 GLY A N 1
ATOM 679 C CA . GLY A 1 86 ? -1.497 0.924 -5.369 1.00 90.75 86 GLY A CA 1
ATOM 680 C C . GLY A 1 86 ? -1.144 2.337 -4.906 1.00 90.75 86 GLY A C 1
ATOM 681 O O . GLY A 1 86 ? 0.009 2.537 -4.525 1.00 90.75 86 GLY A O 1
ATOM 682 N N . ALA A 1 87 ? -2.060 3.314 -4.945 1.00 91.69 87 ALA A N 1
ATOM 683 C CA . ALA A 1 87 ? -1.759 4.720 -4.639 1.00 91.69 87 ALA A CA 1
ATOM 684 C C . ALA A 1 87 ? -1.049 4.921 -3.286 1.00 91.69 87 ALA A C 1
ATOM 686 O O . ALA A 1 87 ? -0.139 5.739 -3.171 1.00 91.69 87 ALA A O 1
ATOM 687 N N . HIS A 1 88 ? -1.419 4.133 -2.275 1.00 93.00 88 HIS A N 1
ATOM 688 C CA . HIS A 1 88 ? -0.809 4.166 -0.943 1.00 93.00 88 HIS A CA 1
ATOM 689 C C . HIS A 1 88 ? 0.260 3.080 -0.715 1.00 93.00 88 HIS A C 1
ATOM 691 O O . HIS A 1 88 ? 0.862 3.034 0.356 1.00 93.00 88 HIS A O 1
ATOM 697 N N . ALA A 1 89 ? 0.502 2.203 -1.693 1.00 92.19 89 ALA A N 1
ATOM 698 C CA . ALA A 1 89 ? 1.338 1.012 -1.546 1.00 92.19 89 ALA A CA 1
ATOM 699 C C . ALA A 1 89 ? 2.839 1.292 -1.707 1.00 92.19 89 ALA A C 1
ATOM 701 O O . ALA A 1 8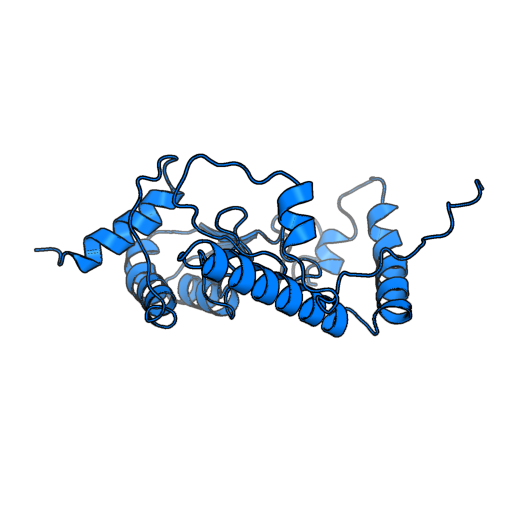9 ? 3.658 0.682 -1.018 1.00 92.19 89 ALA A O 1
ATOM 702 N N . LEU A 1 90 ? 3.215 2.194 -2.618 1.00 89.50 90 LEU A N 1
ATOM 703 C CA . LEU A 1 90 ? 4.620 2.422 -2.959 1.00 89.50 90 LEU A CA 1
ATOM 704 C C . LEU A 1 90 ? 5.429 2.829 -1.716 1.00 89.50 90 LEU A C 1
ATOM 706 O O . LEU A 1 90 ? 5.099 3.799 -1.042 1.00 89.50 90 LEU A O 1
ATOM 710 N N . GLY A 1 91 ? 6.474 2.058 -1.405 1.00 90.06 91 GLY A N 1
ATOM 711 C CA . GLY A 1 91 ? 7.320 2.271 -0.227 1.00 90.06 91 GLY A CA 1
ATOM 712 C C . GLY A 1 91 ? 6.700 1.859 1.117 1.00 90.06 91 GLY A C 1
ATOM 713 O O . GLY A 1 91 ? 7.399 1.928 2.120 1.00 90.06 91 GLY A O 1
ATOM 714 N N . ASN A 1 92 ? 5.441 1.403 1.154 1.00 91.94 92 ASN A N 1
ATOM 715 C CA . ASN A 1 92 ? 4.735 0.972 2.372 1.00 91.94 92 ASN A CA 1
ATOM 716 C C . ASN A 1 92 ? 4.579 -0.548 2.492 1.00 91.94 92 ASN A C 1
ATOM 718 O O . ASN A 1 92 ? 4.532 -1.068 3.604 1.00 91.94 92 ASN A O 1
ATOM 722 N N . VAL A 1 93 ? 4.501 -1.261 1.370 1.00 91.62 93 VAL A N 1
ATOM 723 C CA . VAL A 1 93 ? 4.300 -2.720 1.318 1.00 91.62 93 VAL A CA 1
ATOM 724 C C . VAL A 1 93 ? 5.360 -3.373 0.444 1.00 91.62 93 VAL A C 1
ATOM 726 O O . VAL A 1 93 ? 6.091 -2.696 -0.278 1.00 91.62 93 VAL A O 1
ATOM 729 N N . GLU A 1 94 ? 5.468 -4.696 0.537 1.00 88.50 94 GLU A N 1
ATOM 730 C CA . GLU A 1 94 ? 6.329 -5.468 -0.356 1.00 88.50 94 GLU A CA 1
ATOM 731 C C . GLU A 1 94 ? 5.868 -5.388 -1.813 1.00 88.50 94 GLU A C 1
ATOM 733 O O . GLU A 1 94 ? 4.684 -5.212 -2.122 1.00 88.50 94 GLU A O 1
ATOM 738 N N . HIS A 1 95 ? 6.830 -5.547 -2.718 1.00 83.56 95 HIS A N 1
ATOM 739 C CA . HIS A 1 95 ? 6.564 -5.570 -4.144 1.00 83.56 95 HIS A CA 1
ATOM 740 C C . HIS A 1 95 ? 5.730 -6.798 -4.534 1.00 83.56 95 HIS A C 1
ATOM 742 O O . HIS A 1 95 ? 5.842 -7.879 -3.957 1.00 83.56 95 HIS A O 1
ATOM 748 N N . LEU A 1 96 ? 4.863 -6.606 -5.529 1.00 85.56 96 LEU A N 1
ATOM 749 C CA . LEU A 1 96 ? 4.140 -7.691 -6.179 1.00 85.56 96 LEU A CA 1
ATOM 750 C C . LEU A 1 96 ? 4.870 -8.038 -7.478 1.00 85.56 96 LEU A C 1
ATOM 752 O O . LEU A 1 96 ? 5.010 -7.186 -8.352 1.00 85.56 96 LEU A O 1
ATOM 756 N N . ASP A 1 97 ? 5.274 -9.296 -7.627 1.00 79.38 97 ASP A N 1
ATOM 757 C CA . ASP A 1 97 ? 6.160 -9.729 -8.721 1.00 79.38 97 ASP A CA 1
ATOM 758 C C . ASP A 1 97 ? 5.453 -9.868 -10.082 1.00 79.38 97 ASP A C 1
ATOM 760 O O . ASP A 1 97 ? 6.086 -10.114 -11.104 1.00 79.38 97 ASP A O 1
ATOM 764 N N . ARG A 1 98 ? 4.119 -9.755 -10.113 1.00 82.12 98 ARG A N 1
ATOM 765 C CA . ARG A 1 98 ? 3.283 -10.054 -11.291 1.00 82.12 98 ARG A CA 1
ATOM 766 C C . ARG A 1 98 ? 2.304 -8.927 -11.617 1.00 82.12 98 ARG A C 1
ATOM 768 O O . ARG A 1 98 ? 1.097 -9.154 -11.703 1.00 82.12 98 ARG A O 1
ATOM 775 N N . LEU A 1 99 ? 2.826 -7.710 -11.758 1.00 85.44 99 LEU A N 1
ATOM 776 C CA . LEU A 1 99 ? 2.053 -6.529 -12.148 1.00 85.44 99 LEU A CA 1
ATOM 777 C C . LEU A 1 99 ? 2.253 -6.187 -13.628 1.00 85.44 99 LEU A C 1
ATOM 779 O O . LEU A 1 99 ? 3.383 -6.151 -14.113 1.00 85.44 99 LEU A O 1
ATOM 783 N N . HIS A 1 100 ? 1.146 -5.850 -14.289 1.00 88.81 100 HIS A N 1
ATOM 784 C CA . HIS A 1 100 ? 1.112 -5.316 -15.648 1.00 88.81 100 HIS A CA 1
ATOM 785 C C . HIS A 1 100 ? 0.460 -3.932 -15.653 1.00 88.81 100 HIS A C 1
ATOM 787 O O . HIS A 1 100 ? -0.400 -3.627 -14.819 1.00 88.81 100 HIS A O 1
ATOM 793 N N . HIS A 1 101 ? 0.869 -3.069 -16.576 1.00 87.50 101 HIS A N 1
ATOM 794 C CA . HIS A 1 101 ? 0.187 -1.806 -16.813 1.00 87.50 101 HIS A CA 1
ATOM 795 C C . HIS A 1 101 ? -1.154 -2.081 -17.527 1.00 87.50 101 HIS A C 1
ATOM 797 O O . HIS A 1 101 ? -1.210 -2.929 -18.414 1.00 87.50 101 HIS A O 1
ATOM 803 N N . PRO A 1 102 ? -2.254 -1.395 -17.161 1.00 86.88 102 PRO A N 1
ATOM 804 C CA . PRO A 1 102 ? -3.583 -1.701 -17.704 1.00 86.88 102 PRO A CA 1
ATOM 805 C C . PRO A 1 102 ? -3.731 -1.385 -19.199 1.00 86.88 102 PRO A C 1
ATOM 807 O O . PRO A 1 102 ? -4.600 -1.943 -19.860 1.00 86.88 102 PRO A O 1
ATOM 810 N N . VAL A 1 103 ? -2.902 -0.485 -19.737 1.00 87.44 103 VAL A N 1
ATOM 811 C CA . VAL A 1 103 ? -2.949 -0.065 -21.146 1.00 87.44 103 VAL A CA 1
ATOM 812 C C . VAL A 1 103 ? -1.541 -0.055 -21.721 1.00 87.44 103 VAL A C 1
ATOM 814 O O . VAL A 1 103 ? -0.752 0.829 -21.404 1.00 87.44 103 VAL A O 1
ATOM 817 N N . VAL A 1 104 ? -1.201 -1.033 -22.550 1.00 88.25 104 VAL A N 1
ATOM 818 C CA . VAL A 1 104 ? 0.170 -1.210 -23.042 1.00 88.25 104 VAL A CA 1
ATOM 819 C C . VAL A 1 104 ? 0.196 -1.089 -24.560 1.00 88.25 104 VAL A C 1
ATOM 821 O O . VAL A 1 104 ? -0.507 -1.823 -25.247 1.00 88.25 104 VAL A O 1
ATOM 824 N N . SER A 1 105 ? 0.997 -0.160 -25.086 1.00 85.31 105 SER A N 1
ATOM 825 C CA . SER A 1 105 ? 1.182 0.023 -26.533 1.00 85.31 105 SER A CA 1
ATOM 826 C C . SER A 1 105 ? 2.285 -0.865 -27.111 1.00 85.31 105 SER A C 1
ATOM 828 O O . SER A 1 105 ? 2.194 -1.304 -28.253 1.00 85.31 105 SER A O 1
ATOM 830 N N . THR A 1 106 ? 3.332 -1.124 -26.331 1.00 85.81 106 THR A N 1
ATOM 831 C CA . THR A 1 106 ? 4.520 -1.918 -26.689 1.00 85.81 106 THR A CA 1
ATOM 832 C C . THR A 1 106 ? 4.994 -2.678 -25.454 1.00 85.81 106 THR A C 1
ATOM 834 O O . THR A 1 106 ? 4.653 -2.254 -24.360 1.00 85.81 106 THR A O 1
ATOM 837 N N . THR A 1 107 ? 5.772 -3.756 -25.613 1.00 88.38 107 THR A N 1
ATOM 838 C CA . THR A 1 107 ? 6.388 -4.519 -24.497 1.00 88.38 107 THR A CA 1
ATOM 839 C C . THR A 1 107 ? 5.400 -5.179 -23.516 1.00 88.38 107 THR A C 1
ATOM 841 O O . THR A 1 107 ? 5.747 -5.481 -22.376 1.00 88.38 107 THR A O 1
ATOM 844 N N . HIS A 1 108 ? 4.163 -5.466 -23.954 1.00 90.88 108 HIS A N 1
ATOM 845 C CA . HIS A 1 108 ? 3.183 -6.191 -23.133 1.00 90.88 108 HIS A CA 1
ATOM 846 C C . HIS A 1 108 ? 3.697 -7.580 -22.741 1.00 90.88 108 HIS A C 1
ATOM 848 O O . HIS A 1 108 ? 4.080 -8.372 -23.600 1.00 90.88 108 HIS A O 1
ATOM 854 N N . GLY A 1 109 ? 3.663 -7.882 -21.444 1.00 88.12 109 GLY A N 1
ATOM 855 C CA . GLY A 1 109 ? 4.159 -9.132 -20.879 1.00 88.12 109 GLY A CA 1
ATOM 856 C C . GLY A 1 109 ? 5.594 -9.053 -20.352 1.00 88.12 109 GLY A C 1
ATOM 857 O O . GLY A 1 109 ? 6.008 -9.959 -19.635 1.00 88.12 109 GLY A O 1
ATOM 858 N N . GLU A 1 110 ? 6.334 -7.975 -20.631 1.00 89.62 110 GLU A N 1
ATOM 859 C CA . GLU A 1 110 ? 7.714 -7.781 -20.150 1.00 89.62 110 GLU A CA 1
ATOM 860 C C . GLU A 1 110 ? 7.779 -7.209 -18.720 1.00 89.62 110 GLU A C 1
ATOM 862 O O . GLU A 1 110 ? 8.858 -7.035 -18.153 1.00 89.62 110 GLU A O 1
ATOM 867 N N . GLY A 1 111 ? 6.618 -6.949 -18.112 1.00 88.12 111 GLY A N 1
ATOM 868 C CA . GLY A 1 111 ? 6.481 -6.503 -16.731 1.00 88.12 111 GLY A CA 1
ATOM 869 C C . GLY A 1 111 ? 6.377 -4.987 -16.581 1.00 88.12 111 GLY A C 1
ATOM 870 O O . GLY A 1 111 ? 6.645 -4.205 -17.494 1.00 88.12 111 GLY A O 1
ATOM 871 N N . LEU A 1 112 ? 5.977 -4.560 -15.381 1.00 88.06 112 LEU A N 1
ATOM 872 C CA . LEU A 1 112 ? 5.529 -3.193 -15.114 1.00 88.06 112 LEU A CA 1
ATOM 873 C C . LEU A 1 112 ? 6.531 -2.094 -15.498 1.00 88.06 112 LEU A C 1
ATOM 875 O O . LEU A 1 112 ? 6.117 -1.019 -15.925 1.00 88.06 112 LEU A O 1
ATOM 879 N N . ALA A 1 113 ? 7.831 -2.339 -15.317 1.00 87.19 113 ALA A N 1
ATOM 880 C CA . ALA A 1 113 ? 8.869 -1.361 -15.631 1.00 87.19 113 ALA A CA 1
ATOM 881 C C . ALA A 1 113 ? 9.001 -1.148 -17.147 1.00 87.19 113 ALA A C 1
ATOM 883 O O . ALA A 1 113 ? 8.962 -0.008 -17.607 1.00 87.19 113 ALA A O 1
ATOM 884 N N . ALA A 1 114 ? 9.086 -2.235 -17.920 1.00 89.75 114 ALA A N 1
ATOM 885 C CA . ALA A 1 114 ? 9.206 -2.189 -19.375 1.00 89.75 114 ALA A CA 1
ATOM 886 C C . ALA A 1 114 ? 7.933 -1.634 -20.031 1.00 89.75 114 ALA A C 1
ATOM 888 O O . ALA A 1 114 ? 8.010 -0.750 -20.883 1.00 89.75 114 ALA A O 1
ATOM 889 N N . GLU A 1 115 ? 6.761 -2.078 -19.576 1.00 91.69 115 GLU A N 1
ATOM 890 C CA . GLU A 1 115 ? 5.454 -1.661 -20.104 1.00 91.69 115 GLU A CA 1
ATOM 891 C C . GLU A 1 115 ? 5.141 -0.175 -19.859 1.00 91.69 115 GLU A C 1
ATOM 893 O O . GLU A 1 115 ? 4.308 0.412 -20.549 1.00 91.69 115 GLU A O 1
ATOM 898 N N . ARG A 1 116 ? 5.789 0.446 -18.863 1.00 87.44 116 ARG A N 1
ATOM 899 C CA . ARG A 1 116 ? 5.616 1.865 -18.502 1.00 87.44 116 ARG A CA 1
ATOM 900 C C . ARG A 1 116 ? 6.768 2.756 -18.949 1.00 87.44 116 ARG A C 1
ATOM 902 O O . ARG A 1 116 ? 6.656 3.973 -18.779 1.00 87.44 116 ARG A O 1
ATOM 909 N N . ALA A 1 117 ? 7.847 2.184 -19.484 1.00 88.06 117 ALA A N 1
ATOM 910 C CA . ALA A 1 117 ? 9.078 2.907 -19.788 1.00 88.06 117 ALA A CA 1
ATOM 911 C C . ALA A 1 117 ? 8.851 4.032 -20.806 1.00 88.06 117 ALA A C 1
ATOM 913 O O . ALA A 1 117 ? 9.393 5.124 -20.651 1.00 88.06 117 ALA A O 1
ATOM 914 N N . TRP A 1 118 ? 7.995 3.801 -21.805 1.00 86.75 118 TRP A N 1
ATOM 915 C CA . TRP A 1 118 ? 7.693 4.784 -22.838 1.00 86.75 118 TRP A CA 1
ATOM 916 C C . TRP A 1 118 ? 6.208 4.795 -23.193 1.00 86.75 118 TRP A C 1
ATOM 918 O O . TRP A 1 118 ? 5.700 3.884 -23.837 1.00 86.75 118 TRP A O 1
ATOM 928 N N . VAL A 1 119 ? 5.517 5.870 -22.819 1.00 87.12 119 VAL A N 1
ATOM 929 C CA . VAL A 1 119 ? 4.110 6.123 -23.205 1.00 87.12 119 VAL A CA 1
ATOM 930 C C . VAL A 1 119 ? 3.986 7.401 -24.040 1.00 87.12 119 VAL A C 1
ATOM 932 O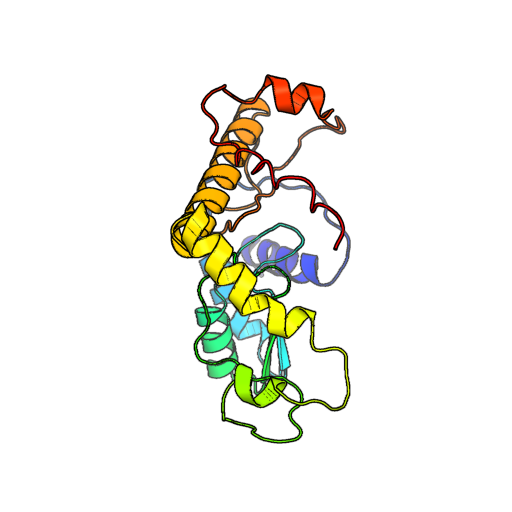 O . VAL A 1 119 ? 2.958 8.072 -24.036 1.00 87.12 119 VAL A O 1
ATOM 935 N N . GLY A 1 120 ? 5.070 7.755 -24.736 1.00 88.62 120 GLY A N 1
ATOM 936 C CA . GLY A 1 120 ? 5.223 9.015 -25.457 1.00 88.62 120 GLY A CA 1
ATOM 937 C C . GLY A 1 120 ? 6.058 10.052 -24.704 1.00 88.62 120 GLY A C 1
ATOM 938 O O . GLY A 1 120 ? 6.574 9.813 -23.605 1.00 88.62 120 GLY A O 1
ATOM 939 N N . THR A 1 121 ? 6.212 11.214 -25.336 1.00 92.50 121 THR A N 1
ATOM 940 C CA . THR A 1 121 ? 7.008 12.333 -24.826 1.00 92.50 121 THR A CA 1
ATOM 941 C C . THR A 1 121 ? 6.333 12.959 -23.606 1.00 92.50 121 THR A C 1
ATOM 943 O O . THR A 1 121 ? 5.246 13.522 -23.706 1.00 92.50 121 THR A O 1
ATOM 946 N N . ARG A 1 122 ? 6.997 12.874 -22.452 1.00 91.44 122 ARG A N 1
ATOM 947 C CA . ARG A 1 122 ? 6.593 13.477 -21.173 1.00 91.44 122 ARG A CA 1
ATOM 948 C C . ARG A 1 122 ? 7.837 13.863 -20.379 1.00 91.44 122 ARG A C 1
ATOM 950 O O . ARG A 1 122 ? 8.943 13.477 -20.748 1.00 91.44 122 ARG A O 1
ATOM 957 N N . ASP A 1 123 ? 7.658 14.599 -19.292 1.00 93.94 123 ASP A N 1
ATOM 958 C CA . ASP A 1 123 ? 8.742 14.855 -18.347 1.00 93.94 123 ASP A CA 1
ATOM 959 C C . ASP A 1 123 ? 9.015 13.598 -17.500 1.00 93.94 123 ASP A C 1
ATOM 961 O O . ASP A 1 123 ? 8.148 13.127 -16.762 1.00 93.94 123 ASP A O 1
ATOM 965 N N . TYR A 1 124 ? 10.220 13.041 -17.638 1.00 92.88 124 TYR A N 1
ATOM 966 C CA . TYR A 1 124 ? 10.668 11.836 -16.936 1.00 92.88 124 TYR A CA 1
ATOM 967 C C . TYR A 1 124 ? 11.443 12.143 -15.647 1.00 92.88 124 TYR A C 1
ATOM 969 O O . TYR A 1 124 ? 11.856 11.210 -14.960 1.00 92.88 124 TYR A O 1
ATOM 977 N N . SER A 1 125 ? 11.616 13.417 -15.274 1.00 94.69 125 SER A N 1
ATOM 978 C CA . SER A 1 125 ? 12.447 13.830 -14.131 1.00 94.69 125 SER A CA 1
ATOM 979 C C . SER A 1 125 ? 12.067 13.110 -12.834 1.00 94.69 125 SER A C 1
ATOM 981 O O . SER A 1 125 ? 12.936 12.600 -12.132 1.00 94.69 125 SER A O 1
ATOM 983 N N . ALA A 1 126 ? 10.767 12.971 -12.554 1.00 91.75 126 ALA A N 1
ATOM 984 C CA . ALA A 1 126 ? 10.284 12.251 -11.374 1.00 91.75 126 ALA A CA 1
ATOM 985 C C . ALA A 1 126 ? 10.597 10.743 -11.411 1.00 91.75 126 ALA A C 1
ATOM 987 O O . ALA A 1 126 ? 10.876 10.151 -10.373 1.00 91.75 126 ALA A O 1
ATOM 988 N N . GLN A 1 127 ? 10.572 10.117 -12.592 1.00 89.75 127 GLN A N 1
ATOM 989 C CA . GLN A 1 127 ? 10.886 8.691 -12.750 1.00 89.75 127 GLN A CA 1
ATOM 990 C C . GLN A 1 127 ? 12.390 8.436 -12.611 1.00 89.75 127 GLN A C 1
ATOM 992 O O . GLN A 1 127 ? 12.793 7.475 -11.964 1.00 89.75 127 GLN A O 1
ATOM 997 N N . LEU A 1 128 ? 13.219 9.332 -13.151 1.00 91.25 128 LEU A N 1
ATOM 998 C CA . LEU A 1 128 ? 14.678 9.265 -13.033 1.00 91.25 128 LEU A CA 1
ATOM 999 C C . LEU A 1 128 ? 15.162 9.532 -11.599 1.00 91.25 128 LEU A C 1
ATOM 1001 O O . LEU A 1 128 ? 16.198 9.014 -11.192 1.00 91.25 128 LEU A O 1
ATOM 1005 N N . ALA A 1 129 ? 14.398 10.291 -10.809 1.00 95.19 129 ALA A N 1
ATOM 1006 C CA . ALA A 1 129 ? 14.706 10.550 -9.406 1.00 95.19 129 ALA A CA 1
ATOM 1007 C C . ALA A 1 129 ? 14.485 9.335 -8.482 1.00 95.19 129 ALA A C 1
ATOM 1009 O O . ALA A 1 129 ? 14.951 9.360 -7.343 1.00 95.19 129 ALA A O 1
ATOM 1010 N N . VAL A 1 130 ? 13.804 8.274 -8.938 1.00 91.56 130 VAL A N 1
ATOM 1011 C CA . VAL A 1 130 ? 13.494 7.099 -8.101 1.00 91.56 130 VAL A CA 1
ATOM 1012 C C . VAL A 1 130 ? 14.765 6.424 -7.585 1.00 91.56 130 VAL A C 1
ATOM 1014 O O . VAL A 1 130 ? 14.842 6.131 -6.396 1.00 91.56 130 VAL A O 1
ATOM 1017 N N . SER A 1 131 ? 15.786 6.253 -8.429 1.00 92.31 131 SER A N 1
ATOM 1018 C CA . SER A 1 131 ? 17.060 5.651 -8.009 1.00 92.31 131 SER A CA 1
ATOM 1019 C C . SER A 1 131 ? 17.777 6.500 -6.957 1.00 92.31 131 SER A C 1
ATOM 1021 O O . SER A 1 131 ? 18.249 5.970 -5.958 1.00 92.31 131 SER A O 1
ATOM 1023 N N . ALA A 1 132 ? 17.777 7.828 -7.117 1.00 95.19 132 ALA A N 1
ATOM 1024 C CA . ALA A 1 132 ? 18.356 8.733 -6.125 1.00 95.19 132 ALA A CA 1
ATOM 1025 C C . ALA A 1 132 ? 17.593 8.696 -4.786 1.00 95.19 132 ALA A C 1
ATOM 1027 O O . ALA A 1 132 ? 18.201 8.770 -3.718 1.00 95.19 132 ALA A O 1
ATOM 1028 N N . ALA A 1 133 ? 16.263 8.558 -4.825 1.00 92.06 133 ALA A N 1
ATOM 1029 C CA . ALA A 1 133 ? 15.448 8.398 -3.624 1.00 92.06 133 ALA A CA 1
ATOM 1030 C C . ALA A 1 133 ? 15.727 7.061 -2.917 1.00 92.06 133 ALA A C 1
ATOM 1032 O O . ALA A 1 133 ? 15.833 7.028 -1.691 1.00 92.06 133 ALA A O 1
ATOM 1033 N N . GLU A 1 134 ? 15.884 5.972 -3.669 1.00 89.94 134 GLU A N 1
ATOM 1034 C CA . GLU A 1 134 ? 16.240 4.661 -3.122 1.00 89.94 134 GLU A CA 1
ATOM 1035 C C . GLU A 1 134 ? 17.631 4.675 -2.477 1.00 89.94 134 GLU A C 1
ATOM 1037 O O . GLU A 1 134 ? 17.772 4.246 -1.333 1.00 89.94 134 GLU A O 1
ATOM 1042 N N . GLU A 1 135 ? 18.638 5.241 -3.148 1.00 94.00 135 GLU A N 1
ATOM 1043 C CA . GLU A 1 135 ? 19.989 5.416 -2.598 1.00 94.00 135 GLU A CA 1
ATOM 1044 C C . GLU A 1 135 ? 19.977 6.240 -1.307 1.00 94.00 135 GLU A C 1
ATOM 1046 O O . GLU A 1 135 ? 20.644 5.891 -0.329 1.00 94.00 135 GLU A O 1
ATOM 1051 N N . PHE A 1 136 ? 19.189 7.316 -1.276 1.00 94.31 136 PHE A N 1
ATOM 1052 C CA . PHE A 1 136 ? 19.013 8.131 -0.081 1.00 94.31 136 PHE A CA 1
ATOM 1053 C C . PHE A 1 136 ? 18.417 7.313 1.072 1.00 94.31 136 PHE A C 1
ATOM 1055 O O . PHE A 1 136 ? 18.978 7.304 2.165 1.00 94.31 136 PHE A O 1
ATOM 1062 N N . ILE A 1 137 ? 17.335 6.567 0.833 1.00 91.44 137 ILE A N 1
ATOM 1063 C CA . ILE A 1 137 ? 16.707 5.705 1.850 1.00 91.44 137 ILE A CA 1
ATOM 1064 C C . ILE A 1 137 ? 17.674 4.607 2.310 1.00 91.44 137 ILE A C 1
ATOM 1066 O O . ILE A 1 137 ? 17.753 4.297 3.502 1.00 91.44 137 ILE A O 1
ATOM 1070 N N . GLN A 1 138 ? 18.438 4.020 1.390 1.00 91.81 138 GLN A N 1
ATOM 1071 C CA . GLN A 1 138 ? 19.443 3.015 1.715 1.00 91.81 138 GLN A CA 1
ATOM 1072 C C . GLN A 1 138 ? 20.517 3.588 2.645 1.00 91.81 138 GLN A C 1
ATOM 1074 O O . GLN A 1 138 ? 20.862 2.956 3.644 1.00 91.81 138 GLN A O 1
ATOM 1079 N N . ARG A 1 139 ? 21.010 4.793 2.350 1.00 92.56 139 ARG A N 1
ATOM 1080 C CA . ARG A 1 139 ? 22.056 5.467 3.125 1.00 92.56 139 ARG A CA 1
ATOM 1081 C C . ARG A 1 139 ? 21.571 5.947 4.493 1.00 92.56 139 ARG A C 1
ATOM 1083 O O . ARG A 1 139 ? 22.275 5.757 5.479 1.00 92.56 139 ARG A O 1
ATOM 1090 N N . GLU A 1 140 ? 20.398 6.572 4.554 1.00 90.44 140 GLU A N 1
ATOM 1091 C CA . GLU A 1 140 ? 19.905 7.258 5.758 1.00 90.44 140 GLU A CA 1
ATOM 1092 C C . GLU A 1 140 ? 19.090 6.360 6.697 1.00 90.44 140 GLU A C 1
ATOM 1094 O O . GLU A 1 140 ? 19.052 6.597 7.906 1.00 90.44 140 GLU A O 1
ATOM 1099 N N . ASN A 1 141 ? 18.418 5.341 6.155 1.00 85.19 141 ASN A N 1
ATOM 1100 C CA . ASN A 1 141 ? 17.484 4.489 6.895 1.00 85.19 141 ASN A CA 1
ATOM 1101 C C . ASN A 1 141 ? 17.861 3.004 6.848 1.00 85.19 141 ASN A C 1
ATOM 1103 O O . ASN A 1 141 ? 17.168 2.194 7.458 1.00 85.19 141 ASN A O 1
ATOM 1107 N N . GLY A 1 142 ? 18.932 2.624 6.145 1.00 89.56 142 GLY A N 1
ATOM 1108 C CA . GLY A 1 142 ? 19.315 1.219 5.981 1.00 89.56 142 GLY A CA 1
ATOM 1109 C C . GLY A 1 142 ? 18.367 0.438 5.067 1.00 89.56 142 GLY A C 1
ATOM 1110 O O . GLY A 1 142 ? 18.261 -0.780 5.203 1.00 89.56 142 GLY A O 1
ATOM 1111 N N . GLY A 1 143 ? 17.657 1.134 4.173 1.00 91.50 143 GLY A N 1
ATOM 1112 C CA . GLY A 1 143 ? 16.824 0.538 3.129 1.00 91.50 143 GLY A CA 1
ATOM 1113 C C . GLY A 1 143 ? 15.318 0.591 3.390 1.00 91.50 143 GLY A C 1
ATOM 1114 O O . GLY A 1 143 ? 14.839 0.925 4.478 1.00 91.50 143 GLY A O 1
ATOM 1115 N N . LEU A 1 144 ? 14.551 0.241 2.352 1.00 90.75 144 LEU A N 1
ATOM 1116 C CA . LEU A 1 144 ? 13.086 0.322 2.350 1.00 90.75 144 LEU A CA 1
ATOM 1117 C C . LEU A 1 144 ? 12.423 -0.588 3.388 1.00 90.75 144 LEU A C 1
ATOM 1119 O O . LEU A 1 144 ? 11.363 -0.254 3.901 1.00 90.75 144 LEU A O 1
ATOM 1123 N N . GLU A 1 145 ? 13.006 -1.746 3.694 1.00 91.69 145 GLU A N 1
ATOM 1124 C CA . GLU A 1 145 ? 12.473 -2.658 4.717 1.00 91.69 145 GLU A CA 1
ATOM 1125 C C . GLU A 1 145 ? 12.525 -2.042 6.117 1.00 91.69 145 GLU A C 1
ATOM 1127 O O . GLU A 1 145 ? 11.529 -2.031 6.841 1.00 91.69 145 GLU A O 1
ATOM 1132 N N . THR A 1 146 ? 13.664 -1.453 6.473 1.00 91.62 146 THR A N 1
ATOM 1133 C CA . THR A 1 146 ? 13.842 -0.774 7.758 1.00 91.62 146 THR A CA 1
ATOM 1134 C C . THR A 1 146 ? 12.887 0.411 7.886 1.00 91.62 146 THR A C 1
ATOM 1136 O O . THR A 1 146 ? 12.242 0.571 8.923 1.00 91.62 146 THR A O 1
ATOM 1139 N N . LEU A 1 147 ? 12.734 1.199 6.815 1.00 91.88 147 LEU A N 1
ATOM 1140 C CA . LEU A 1 147 ? 11.799 2.324 6.776 1.00 91.88 147 LEU A CA 1
ATOM 1141 C C . LEU A 1 147 ? 10.337 1.871 6.918 1.00 91.88 147 LEU A C 1
ATOM 1143 O O . LEU A 1 147 ? 9.599 2.437 7.724 1.00 91.88 147 LEU A O 1
ATOM 1147 N N . ARG A 1 148 ? 9.921 0.828 6.188 1.00 92.56 148 ARG A N 1
ATOM 1148 C CA . ARG A 1 148 ? 8.566 0.255 6.276 1.00 92.56 148 ARG A CA 1
ATOM 1149 C C . ARG A 1 148 ? 8.247 -0.219 7.685 1.00 92.56 148 ARG A C 1
ATOM 1151 O O . ARG A 1 148 ? 7.228 0.176 8.249 1.00 92.56 148 ARG A O 1
ATOM 1158 N N . ARG A 1 149 ? 9.149 -1.002 8.282 1.00 92.44 149 ARG A N 1
ATOM 1159 C CA . ARG A 1 149 ? 9.001 -1.509 9.650 1.00 92.44 149 ARG A CA 1
ATOM 1160 C C . ARG A 1 149 ? 8.913 -0.383 10.669 1.00 92.44 149 ARG A C 1
ATOM 1162 O O . ARG A 1 149 ? 8.068 -0.429 11.558 1.00 92.44 149 ARG A O 1
ATOM 1169 N N . PHE A 1 150 ? 9.767 0.628 10.535 1.00 91.88 150 PHE A N 1
ATOM 1170 C CA . PHE A 1 150 ? 9.734 1.809 11.388 1.00 91.88 150 PHE A CA 1
ATOM 1171 C C . PHE A 1 150 ? 8.379 2.518 11.301 1.00 91.88 150 PHE A C 1
ATOM 1173 O O . PHE A 1 150 ? 7.736 2.734 12.325 1.00 91.88 150 PHE A O 1
ATOM 1180 N N . ASN A 1 151 ? 7.915 2.821 10.087 1.00 93.31 151 ASN A N 1
ATOM 1181 C CA . ASN A 1 151 ? 6.648 3.516 9.870 1.00 93.31 151 ASN A CA 1
ATOM 1182 C C . ASN A 1 151 ? 5.456 2.722 10.416 1.00 93.31 151 ASN A C 1
ATOM 1184 O O . ASN A 1 151 ? 4.605 3.294 11.095 1.00 93.31 151 ASN A O 1
ATOM 1188 N N . HIS A 1 152 ? 5.418 1.413 10.163 1.00 93.62 152 HIS A N 1
ATOM 1189 C CA . HIS A 1 152 ? 4.390 0.518 10.686 1.00 93.62 152 HIS A CA 1
ATOM 1190 C C . HIS A 1 152 ? 4.367 0.511 12.217 1.00 93.62 152 HIS A C 1
ATOM 1192 O O . HIS A 1 152 ? 3.339 0.807 12.826 1.00 93.62 152 HIS A O 1
ATOM 1198 N N . ASN A 1 153 ? 5.513 0.251 12.852 1.00 93.50 153 ASN A N 1
ATOM 1199 C CA . ASN A 1 153 ? 5.614 0.199 14.309 1.00 93.50 153 ASN A CA 1
ATOM 1200 C C . ASN A 1 153 ? 5.206 1.529 14.948 1.00 93.50 153 ASN A C 1
ATOM 1202 O O . ASN A 1 153 ? 4.482 1.536 15.942 1.00 93.50 153 ASN A O 1
ATOM 1206 N N . SER A 1 154 ? 5.629 2.651 14.366 1.00 91.38 154 SER A N 1
ATOM 1207 C CA . SER A 1 154 ? 5.279 3.986 14.849 1.00 91.38 154 SER A CA 1
ATOM 1208 C C . SER A 1 154 ? 3.785 4.278 14.699 1.00 91.38 154 SER A C 1
ATOM 1210 O O . SER A 1 154 ? 3.167 4.783 15.639 1.00 91.38 154 SER A O 1
ATOM 1212 N N . ALA A 1 155 ? 3.178 3.920 13.563 1.00 91.94 155 ALA A N 1
ATOM 1213 C CA . ALA A 1 155 ? 1.745 4.085 13.341 1.00 91.94 155 ALA A CA 1
ATOM 1214 C C . ALA A 1 155 ? 0.925 3.229 14.318 1.00 91.94 155 ALA A C 1
ATOM 1216 O O . ALA A 1 155 ? 0.013 3.740 14.967 1.00 91.94 155 ALA A O 1
ATOM 1217 N N . VAL A 1 156 ? 1.282 1.955 14.495 1.00 91.12 156 VAL A N 1
ATOM 1218 C CA . VAL A 1 156 ? 0.610 1.040 15.428 1.00 91.12 156 VAL A CA 1
ATOM 1219 C C . VAL A 1 156 ? 0.789 1.486 16.880 1.00 91.12 156 VAL A C 1
ATOM 1221 O O . VAL A 1 156 ? -0.186 1.506 17.632 1.00 91.12 156 VAL A O 1
ATOM 1224 N N . ALA A 1 157 ? 1.996 1.891 17.286 1.00 88.81 157 ALA A N 1
ATOM 1225 C CA . ALA A 1 157 ? 2.266 2.387 18.636 1.00 88.81 157 ALA A CA 1
ATOM 1226 C C . ALA A 1 157 ? 1.446 3.644 18.951 1.00 88.81 157 ALA A C 1
ATOM 1228 O O . ALA A 1 157 ? 0.784 3.701 19.987 1.00 88.81 157 ALA A O 1
ATOM 1229 N N . MET A 1 158 ? 1.417 4.614 18.033 1.00 88.81 158 MET A N 1
ATOM 1230 C CA . MET A 1 158 ? 0.557 5.792 18.155 1.00 88.81 158 MET A CA 1
ATOM 1231 C C . MET A 1 158 ? -0.925 5.400 18.212 1.00 88.81 158 MET A C 1
ATOM 1233 O O . MET A 1 158 ? -1.674 5.904 19.047 1.00 88.81 158 MET A O 1
ATOM 1237 N N . GLY A 1 159 ? -1.335 4.462 17.357 1.00 88.12 159 GLY A N 1
ATOM 1238 C CA . GLY A 1 159 ? -2.675 3.889 17.344 1.00 88.12 159 GLY A CA 1
ATOM 1239 C C . GLY A 1 159 ? -3.097 3.341 18.703 1.00 88.12 159 GLY A C 1
ATOM 1240 O O . GLY A 1 159 ? -4.180 3.655 19.184 1.00 88.12 159 GLY A O 1
ATOM 1241 N N . ASN A 1 160 ? -2.225 2.556 19.336 1.00 88.75 160 ASN A N 1
ATOM 1242 C CA . ASN A 1 160 ? -2.427 2.009 20.678 1.00 88.75 160 ASN A CA 1
ATOM 1243 C C . ASN A 1 160 ? -2.534 3.106 21.739 1.00 88.75 160 ASN A C 1
ATOM 1245 O O . ASN A 1 160 ? -3.455 3.080 22.549 1.00 88.75 160 ASN A O 1
ATOM 1249 N N . LEU A 1 161 ? -1.611 4.072 21.733 1.00 86.31 161 LEU A N 1
ATOM 1250 C CA . LEU A 1 161 ? -1.594 5.159 22.715 1.00 86.31 161 LEU A CA 1
ATOM 1251 C C . LEU A 1 161 ? -2.897 5.963 22.680 1.00 86.31 161 LEU A C 1
ATOM 1253 O O . LEU A 1 161 ? -3.538 6.160 23.709 1.00 86.31 161 LEU A O 1
ATOM 1257 N N . LEU A 1 162 ? -3.318 6.378 21.487 1.00 84.94 162 LEU A N 1
ATOM 1258 C CA . LEU A 1 162 ? -4.534 7.165 21.301 1.00 84.94 162 LEU A CA 1
ATOM 1259 C C . LEU A 1 162 ? -5.805 6.353 21.586 1.00 84.94 162 LEU A C 1
ATOM 1261 O O . LEU A 1 162 ? -6.745 6.891 22.174 1.00 84.94 162 LEU A O 1
ATOM 1265 N N . ALA A 1 163 ? -5.836 5.074 21.198 1.00 85.06 163 ALA A N 1
ATOM 1266 C CA . ALA A 1 163 ? -6.947 4.178 21.504 1.00 85.06 163 ALA A CA 1
ATOM 1267 C C . ALA A 1 163 ? -7.114 4.005 23.024 1.00 85.06 163 ALA A C 1
ATOM 1269 O O . ALA A 1 163 ? -8.215 4.212 23.539 1.00 85.06 163 ALA A O 1
ATOM 1270 N N . ASN A 1 164 ? -6.016 3.740 23.742 1.00 86.12 164 ASN A N 1
ATOM 1271 C CA . ASN A 1 164 ? -5.994 3.573 25.197 1.00 86.12 164 ASN A CA 1
ATOM 1272 C C . ASN A 1 164 ? -6.428 4.844 25.933 1.00 86.12 164 ASN A C 1
ATOM 1274 O O . ASN A 1 164 ? -7.299 4.775 26.796 1.00 86.12 164 ASN A O 1
ATOM 1278 N N . GLU A 1 165 ? -5.884 6.005 25.558 1.00 82.12 165 GLU A N 1
ATOM 1279 C CA . GLU A 1 165 ? -6.245 7.294 26.167 1.00 82.12 165 GLU A CA 1
ATOM 1280 C C . GLU A 1 165 ? -7.746 7.591 26.040 1.00 82.12 165 GLU A C 1
ATOM 1282 O O . GLU A 1 165 ? -8.373 8.177 26.924 1.00 82.12 165 GLU A O 1
ATOM 1287 N N . ARG A 1 166 ? -8.348 7.199 24.915 1.00 74.44 166 ARG A N 1
ATOM 1288 C CA . ARG A 1 166 ? -9.761 7.460 24.628 1.00 74.44 166 ARG A CA 1
ATOM 1289 C C . ARG A 1 166 ? -10.700 6.360 25.115 1.00 74.44 166 ARG A C 1
ATOM 1291 O O . ARG A 1 166 ? -11.911 6.562 25.035 1.00 74.44 166 ARG A O 1
ATOM 1298 N N . GLY A 1 167 ? -10.174 5.231 25.592 1.00 82.25 167 GLY A N 1
ATOM 1299 C CA . GLY A 1 167 ? -10.972 4.033 25.865 1.00 82.25 167 GLY A CA 1
ATOM 1300 C C . GLY A 1 167 ? -11.681 3.522 24.606 1.00 82.25 167 GLY A C 1
ATOM 1301 O O . GLY A 1 167 ? -12.846 3.145 24.661 1.00 82.25 167 GLY A O 1
ATOM 1302 N N . THR A 1 168 ? -11.004 3.594 23.459 1.00 85.62 168 THR A N 1
ATOM 1303 C CA . THR A 1 168 ? -11.510 3.186 22.137 1.00 85.62 168 THR A CA 1
ATOM 1304 C C . THR A 1 168 ? -10.605 2.124 21.522 1.00 85.62 168 THR A C 1
ATOM 1306 O O . THR A 1 168 ? -9.660 1.654 22.149 1.00 85.62 168 THR A O 1
ATOM 1309 N N . VAL A 1 169 ? -10.892 1.747 20.279 1.00 82.31 169 VAL A N 1
ATOM 1310 C CA . VAL A 1 169 ? -10.161 0.736 19.511 1.00 82.31 169 VAL A CA 1
ATOM 1311 C C . VAL A 1 169 ? -9.660 1.319 18.190 1.00 82.31 169 VAL A C 1
ATOM 1313 O O . VAL A 1 169 ? -10.175 2.325 17.688 1.00 82.31 169 VAL A O 1
ATOM 1316 N N . ARG A 1 170 ? -8.644 0.680 17.605 1.00 85.94 170 ARG A N 1
ATOM 1317 C CA . ARG A 1 170 ? -8.246 0.960 16.220 1.00 85.94 170 ARG A CA 1
ATOM 1318 C C . ARG A 1 170 ? -9.318 0.472 15.243 1.00 85.94 170 ARG A C 1
ATOM 1320 O O . ARG A 1 170 ? -10.022 -0.492 15.522 1.00 85.94 170 ARG A O 1
ATOM 1327 N N . GLY A 1 171 ? -9.374 1.113 14.077 1.00 80.62 171 GLY A N 1
ATOM 1328 C CA . GLY A 1 171 ? -10.206 0.715 12.938 1.00 80.62 171 GLY A CA 1
ATOM 1329 C C . GLY A 1 171 ? -9.826 -0.637 12.341 1.00 80.62 171 GLY A C 1
ATOM 1330 O O . GLY A 1 171 ? -10.656 -1.278 11.706 1.00 80.62 171 GLY A O 1
ATOM 1331 N N . ALA A 1 172 ? -8.583 -1.070 12.557 1.00 81.81 172 ALA A N 1
ATOM 1332 C CA . ALA A 1 172 ? -8.091 -2.350 12.092 1.00 81.81 172 ALA A CA 1
ATOM 1333 C C . ALA A 1 172 ? -7.004 -2.929 13.021 1.00 81.81 172 ALA A C 1
ATOM 1335 O O . ALA A 1 172 ? -6.358 -2.190 13.783 1.00 81.81 172 ALA A O 1
ATOM 1336 N N . PRO A 1 173 ? -6.796 -4.251 12.932 1.00 85.56 173 PRO A N 1
ATOM 1337 C CA . PRO A 1 173 ? -5.644 -4.969 13.477 1.00 85.56 173 PRO A CA 1
ATOM 1338 C C . PRO A 1 173 ? -4.292 -4.348 13.136 1.00 85.56 173 PRO A C 1
ATOM 1340 O O . PRO A 1 173 ? -4.175 -3.614 12.154 1.00 85.56 173 PRO A O 1
ATOM 1343 N N . ALA A 1 174 ? -3.256 -4.659 13.921 1.00 88.31 174 ALA A N 1
ATOM 1344 C CA . ALA A 1 174 ? -1.912 -4.153 13.627 1.00 88.31 174 ALA A CA 1
ATOM 1345 C C . ALA A 1 174 ? -1.379 -4.736 12.311 1.00 88.31 174 ALA A C 1
ATOM 1347 O O . ALA A 1 174 ? -0.838 -4.010 11.492 1.00 88.31 174 ALA A O 1
ATOM 1348 N N . GLU A 1 175 ? -1.633 -6.012 12.057 1.00 88.25 175 GLU A N 1
ATOM 1349 C CA . GLU A 1 175 ? -1.215 -6.787 10.885 1.00 88.25 175 GLU A CA 1
ATOM 1350 C C . GLU A 1 175 ? -1.837 -6.253 9.590 1.00 88.25 175 GLU A C 1
ATOM 1352 O O . GLU A 1 175 ? -1.284 -6.421 8.507 1.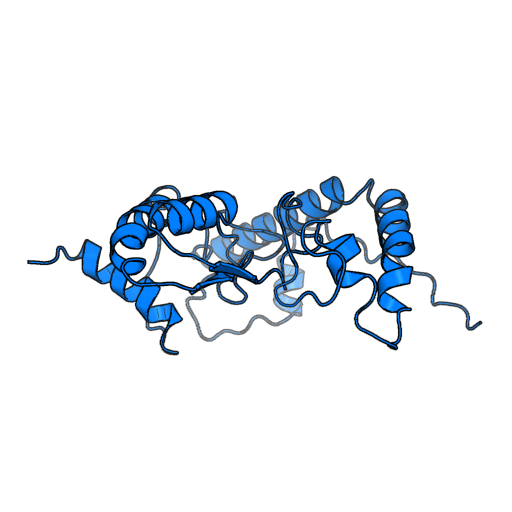00 88.25 175 GLU A O 1
ATOM 1357 N N . MET A 1 176 ? -2.986 -5.585 9.708 1.00 87.50 176 MET A N 1
ATOM 1358 C CA . MET A 1 176 ? -3.687 -4.931 8.604 1.00 87.50 176 MET A CA 1
ATOM 1359 C C . MET A 1 176 ? -3.382 -3.427 8.527 1.00 87.50 176 MET A C 1
ATOM 1361 O O . MET A 1 176 ? -4.072 -2.696 7.817 1.00 87.50 176 MET A O 1
ATOM 1365 N N . ALA A 1 177 ? -2.362 -2.947 9.240 1.00 90.06 177 ALA A N 1
ATOM 1366 C CA . ALA A 1 177 ? -1.877 -1.578 9.157 1.00 90.06 177 ALA A CA 1
ATOM 1367 C C . ALA A 1 177 ? -0.569 -1.511 8.359 1.00 90.06 177 ALA A C 1
ATOM 1369 O O . ALA A 1 177 ? 0.341 -2.317 8.533 1.00 90.06 177 ALA A O 1
ATOM 1370 N N . ALA A 1 178 ? -0.450 -0.499 7.502 1.00 91.75 178 ALA A N 1
ATOM 1371 C CA . ALA A 1 178 ? 0.823 -0.117 6.894 1.00 91.75 178 ALA A CA 1
ATOM 1372 C C . ALA A 1 178 ? 1.435 1.039 7.707 1.00 91.75 178 ALA A C 1
ATOM 1374 O O . ALA A 1 178 ? 1.518 0.962 8.927 1.00 91.75 178 ALA A O 1
ATOM 1375 N N . ALA A 1 179 ? 1.796 2.152 7.069 1.00 93.81 179 ALA A N 1
ATOM 1376 C CA . ALA A 1 179 ? 2.251 3.371 7.746 1.00 93.81 179 ALA A CA 1
ATOM 1377 C C . ALA A 1 179 ? 1.111 4.264 8.283 1.00 93.81 179 ALA A C 1
ATOM 1379 O O . ALA A 1 179 ? 1.330 5.431 8.605 1.00 93.81 179 ALA A O 1
ATOM 1380 N N . MET A 1 180 ? -0.123 3.758 8.333 1.00 93.38 180 MET A N 1
ATOM 1381 C CA . MET A 1 180 ? -1.307 4.506 8.757 1.00 93.38 180 MET A CA 1
ATOM 1382 C C . MET A 1 180 ? -2.214 3.618 9.599 1.00 93.38 180 MET A C 1
ATOM 1384 O O . MET A 1 180 ? -2.320 2.420 9.348 1.00 93.38 180 MET A O 1
ATOM 1388 N N . VAL A 1 181 ? -2.901 4.229 10.562 1.00 90.19 181 VAL A N 1
ATOM 1389 C CA . VAL A 1 181 ? -3.922 3.579 11.386 1.00 90.19 181 VAL A CA 1
ATOM 1390 C C . VAL A 1 181 ? -5.137 4.489 11.508 1.00 90.19 181 VAL A C 1
ATOM 1392 O O . VAL A 1 181 ? -5.002 5.703 11.664 1.00 90.19 181 VAL A O 1
ATOM 1395 N N . MET A 1 182 ? -6.329 3.902 11.464 1.00 87.56 182 MET A N 1
ATOM 1396 C CA . MET A 1 182 ? -7.557 4.581 11.867 1.00 87.56 182 MET A CA 1
ATOM 1397 C C . MET A 1 182 ? -7.832 4.317 13.346 1.00 87.56 182 MET A C 1
ATOM 1399 O O . MET A 1 182 ? -7.563 3.229 13.854 1.00 87.56 182 MET A O 1
ATOM 1403 N N . ILE A 1 183 ? -8.404 5.303 14.031 1.00 84.81 183 ILE A N 1
ATOM 1404 C CA . ILE A 1 183 ? -8.831 5.193 15.426 1.00 84.81 183 ILE A CA 1
ATOM 1405 C C . ILE A 1 183 ? -10.246 5.737 15.523 1.00 84.81 183 ILE A C 1
ATOM 1407 O O . ILE A 1 183 ? -10.537 6.808 14.985 1.00 84.81 183 ILE A O 1
ATOM 1411 N N . TYR A 1 184 ? -11.122 5.007 16.206 1.00 80.38 184 TYR A N 1
ATOM 1412 C CA . TYR A 1 184 ? -12.467 5.491 16.474 1.00 80.38 184 TYR A CA 1
ATOM 1413 C C . TYR A 1 184 ? -12.433 6.574 17.550 1.00 80.38 184 TYR A C 1
ATOM 1415 O O . TYR A 1 184 ? -11.734 6.459 18.550 1.00 80.38 184 TYR A O 1
ATOM 1423 N N . THR A 1 185 ? -13.216 7.633 17.363 1.00 74.06 185 THR A N 1
ATOM 1424 C CA . THR A 1 185 ? -13.401 8.675 18.377 1.00 74.06 185 THR A CA 1
ATOM 1425 C C . THR A 1 185 ? -14.840 8.659 18.870 1.00 74.06 185 THR A C 1
ATOM 1427 O O . THR A 1 185 ? -15.771 8.563 18.080 1.00 74.06 185 THR A O 1
ATOM 1430 N N . THR A 1 186 ? -15.029 8.773 20.183 1.00 65.19 186 THR A N 1
ATOM 1431 C CA . THR A 1 186 ? -16.350 8.754 20.835 1.00 65.19 186 THR A CA 1
ATOM 1432 C C . THR A 1 186 ? -16.976 10.147 20.979 1.00 65.19 186 THR A C 1
ATOM 1434 O O . THR A 1 186 ? -18.104 10.266 21.453 1.00 65.19 186 THR A O 1
ATOM 1437 N N . LYS A 1 187 ? -16.274 11.233 20.602 1.00 58.44 187 LYS A N 1
ATOM 1438 C CA . LYS A 1 187 ? -16.766 12.625 20.725 1.00 58.44 187 LYS A CA 1
ATOM 1439 C C . LYS A 1 187 ? -16.328 13.519 19.556 1.00 58.44 187 LYS A C 1
ATOM 1441 O O . LYS A 1 187 ? -15.249 13.331 19.001 1.00 58.44 187 LYS A O 1
ATOM 1446 N N . LYS A 1 188 ? -17.099 14.591 19.288 1.00 55.22 188 LYS A N 1
ATOM 1447 C CA . LYS A 1 188 ? -16.790 15.721 18.365 1.00 55.22 188 LYS A CA 1
ATOM 1448 C C . LYS A 1 188 ? -15.534 16.541 18.741 1.00 55.22 188 LYS A C 1
ATOM 1450 O O . LYS A 1 188 ? -15.352 17.659 18.265 1.00 55.22 188 LYS A O 1
ATOM 1455 N N . THR A 1 189 ? -14.691 16.055 19.647 1.00 53.94 189 THR A N 1
ATOM 1456 C CA . THR A 1 189 ? -13.516 16.793 20.109 1.00 53.94 189 THR A CA 1
ATOM 1457 C C . THR A 1 189 ? -12.360 16.547 19.150 1.00 53.94 189 THR A C 1
ATOM 1459 O O . THR A 1 189 ? -11.728 15.493 19.180 1.00 53.94 189 THR A O 1
ATOM 1462 N N . ILE A 1 190 ? -12.085 17.537 18.305 1.00 57.72 190 ILE A N 1
ATOM 1463 C CA . ILE A 1 190 ? -10.882 17.586 17.473 1.00 57.72 190 ILE A CA 1
ATOM 1464 C C . ILE A 1 190 ? -9.682 17.803 18.400 1.00 57.72 190 ILE A C 1
ATOM 1466 O O . ILE A 1 190 ? -9.673 18.735 19.206 1.00 57.72 190 ILE A O 1
ATOM 1470 N N . TRP A 1 191 ? -8.675 16.934 18.313 1.00 58.91 191 TRP A N 1
ATOM 1471 C CA . TRP A 1 191 ? -7.406 17.170 18.993 1.00 58.91 191 TRP A CA 1
ATOM 1472 C C . TRP A 1 191 ? -6.694 18.351 18.340 1.00 58.91 191 TRP A C 1
ATOM 1474 O O . TRP A 1 191 ? -6.535 18.391 17.122 1.00 58.91 191 TRP A O 1
ATOM 1484 N N . SER A 1 192 ? -6.207 19.289 19.151 1.00 62.94 192 SER A N 1
ATOM 1485 C CA . SER A 1 192 ? -5.194 20.220 18.663 1.00 62.94 192 SER A CA 1
ATOM 1486 C C . SER A 1 192 ? -3.857 19.484 18.536 1.00 62.94 192 SER A C 1
ATOM 1488 O O . SER A 1 192 ? -3.555 18.601 19.345 1.00 62.94 192 SER A O 1
ATOM 1490 N N . PHE A 1 193 ? -3.023 19.881 17.573 1.00 58.75 193 PHE A N 1
ATOM 1491 C CA . PHE A 1 193 ? -1.651 19.369 17.443 1.00 58.75 193 PHE A CA 1
ATOM 1492 C C . PHE A 1 193 ? -0.877 19.446 18.773 1.00 58.75 193 PHE A C 1
ATOM 1494 O O . PHE A 1 193 ? -0.128 18.540 19.123 1.00 58.75 193 PHE A O 1
ATOM 1501 N N . ARG A 1 194 ? -1.131 20.493 19.569 1.00 61.00 194 ARG A N 1
ATOM 1502 C CA . ARG A 1 194 ? -0.508 20.705 20.880 1.00 61.00 194 ARG A CA 1
ATOM 1503 C C . ARG A 1 194 ? -0.873 19.620 21.895 1.00 61.00 194 ARG A C 1
ATOM 1505 O O . ARG A 1 194 ? -0.009 19.183 22.643 1.00 61.00 194 ARG A O 1
ATOM 1512 N N . THR A 1 195 ? -2.127 19.173 21.894 1.00 64.62 195 THR A N 1
ATOM 1513 C CA . THR A 1 195 ? -2.605 18.102 22.781 1.00 64.62 195 THR A CA 1
ATOM 1514 C C . THR A 1 195 ? -2.019 16.748 22.368 1.00 64.62 195 THR A C 1
ATOM 1516 O O . THR A 1 195 ? -1.633 15.961 23.225 1.00 64.62 195 THR A O 1
ATOM 1519 N N . LEU A 1 196 ? -1.888 16.486 21.060 1.00 64.56 196 LEU A N 1
ATOM 1520 C CA . LEU A 1 196 ? -1.239 15.263 20.564 1.00 64.56 196 LEU A CA 1
ATOM 1521 C C . LEU A 1 196 ? 0.246 15.242 20.937 1.00 64.56 196 LEU A C 1
ATOM 1523 O O . LEU A 1 196 ? 0.752 14.229 21.407 1.00 64.56 196 LEU A O 1
ATOM 1527 N N . SER A 1 197 ? 0.926 16.381 20.793 1.00 65.38 197 SER A N 1
ATOM 1528 C CA . SER A 1 197 ? 2.342 16.500 21.134 1.00 65.38 197 SER A CA 1
ATOM 1529 C C . SER A 1 197 ? 2.623 16.292 22.622 1.00 65.38 197 SER A C 1
ATOM 1531 O O . SER A 1 197 ? 3.700 15.811 22.947 1.00 65.38 197 SER A O 1
ATOM 1533 N N . SER A 1 198 ? 1.694 16.639 23.521 1.00 67.69 198 SER A N 1
ATOM 1534 C CA . SER A 1 198 ? 1.869 16.414 24.964 1.00 67.69 198 SER A CA 1
ATOM 1535 C C . SER A 1 198 ? 1.638 14.967 25.398 1.00 67.69 198 SER A C 1
ATOM 1537 O O . SER A 1 198 ? 2.081 14.590 26.475 1.00 67.69 198 SER A O 1
ATOM 1539 N N . LEU A 1 199 ? 0.932 14.170 24.590 1.00 65.62 199 LEU A N 1
ATOM 1540 C CA . LEU A 1 199 ? 0.717 12.749 24.867 1.00 65.62 199 LEU A CA 1
ATOM 1541 C C . LEU A 1 199 ? 1.857 11.853 24.401 1.00 65.62 199 LEU A C 1
ATOM 1543 O O . LEU A 1 199 ? 1.921 10.700 24.813 1.00 65.62 199 LEU A O 1
ATOM 1547 N N . LEU A 1 200 ? 2.699 12.345 23.497 1.00 63.12 200 LEU A N 1
ATOM 1548 C CA . LEU A 1 200 ? 3.814 11.584 22.962 1.00 63.12 200 LEU A CA 1
ATOM 1549 C C . LEU A 1 200 ? 4.841 11.331 24.075 1.00 63.12 200 LEU A C 1
ATOM 1551 O O . LEU A 1 200 ? 5.443 12.296 24.548 1.00 63.12 200 LEU A O 1
ATOM 1555 N N . PRO A 1 201 ? 5.090 10.071 24.488 1.00 62.41 201 PRO A N 1
ATOM 1556 C CA . PRO A 1 201 ? 6.242 9.796 25.331 1.00 62.41 201 PRO A CA 1
ATOM 1557 C C . PRO A 1 201 ? 7.525 10.249 24.621 1.00 62.41 201 PRO A C 1
ATOM 1559 O O . PRO A 1 201 ? 7.650 10.087 23.406 1.00 62.41 201 PRO A O 1
ATOM 1562 N N . GLU A 1 202 ? 8.510 10.752 25.374 1.00 58.88 202 GLU A N 1
ATOM 1563 C CA . GLU A 1 202 ? 9.812 11.193 24.828 1.00 58.88 202 GLU A CA 1
ATOM 1564 C C . GLU A 1 202 ? 10.531 10.095 24.019 1.00 58.88 202 GLU A C 1
ATOM 1566 O O . GLU A 1 202 ? 11.370 10.381 23.169 1.00 58.88 202 GLU A O 1
ATOM 1571 N N . ASN A 1 203 ? 10.153 8.835 24.254 1.00 55.53 203 ASN A N 1
ATOM 1572 C CA . ASN A 1 203 ? 10.710 7.645 23.622 1.00 55.53 203 ASN A CA 1
ATOM 1573 C C . ASN A 1 203 ? 9.923 7.143 22.401 1.00 55.53 203 ASN A C 1
ATOM 1575 O O . ASN A 1 203 ? 10.264 6.080 21.880 1.00 55.53 203 ASN A O 1
ATOM 1579 N N . VAL A 1 204 ? 8.875 7.836 21.930 1.00 53.38 204 VAL A N 1
ATOM 1580 C CA . VAL A 1 204 ? 8.293 7.480 20.626 1.00 53.38 204 VAL A CA 1
ATOM 1581 C C . VAL A 1 204 ? 9.342 7.803 19.568 1.00 53.38 204 VAL A C 1
ATOM 1583 O O . VAL A 1 204 ? 9.774 8.957 19.492 1.00 53.38 204 VAL A O 1
ATOM 1586 N N . PRO A 1 205 ? 9.750 6.825 18.741 1.00 50.06 205 PRO A N 1
ATOM 1587 C CA . PRO A 1 205 ? 10.614 7.091 17.613 1.00 50.06 205 PRO A CA 1
ATOM 1588 C C . PRO A 1 205 ? 9.851 7.980 16.629 1.00 50.06 205 PRO A C 1
ATOM 1590 O O . PRO A 1 205 ? 9.148 7.529 15.729 1.00 50.06 205 PRO A O 1
ATOM 1593 N N . THR A 1 206 ? 9.959 9.287 16.819 1.00 49.84 206 THR A N 1
ATOM 1594 C CA . THR A 1 206 ? 9.662 10.231 15.758 1.00 49.84 206 THR A CA 1
ATOM 1595 C C . THR A 1 206 ? 10.748 10.026 14.720 1.00 49.84 206 THR A C 1
ATOM 1597 O O . THR A 1 206 ? 11.925 9.862 15.062 1.00 49.84 206 THR A O 1
ATOM 1600 N N . CYS A 1 207 ? 10.367 9.967 13.444 1.00 37.78 207 CYS A N 1
ATOM 1601 C CA . CYS A 1 207 ? 11.357 10.147 12.398 1.00 37.78 207 CYS A CA 1
ATOM 1602 C C . CYS A 1 207 ? 11.992 11.497 12.734 1.00 37.78 207 CYS A C 1
ATOM 1604 O O . CYS A 1 207 ? 11.296 12.514 12.679 1.00 37.78 207 CYS A O 1
ATOM 1606 N N . ARG A 1 208 ? 13.243 11.508 13.227 1.00 36.91 208 ARG A N 1
ATOM 1607 C CA . ARG A 1 208 ? 13.977 12.761 13.395 1.00 36.91 208 ARG A CA 1
ATOM 1608 C C . ARG A 1 208 ? 13.854 13.397 12.032 1.00 36.91 208 ARG A C 1
ATOM 1610 O O . ARG A 1 208 ? 14.298 12.774 11.072 1.00 36.91 208 ARG A O 1
ATOM 1617 N N . PHE A 1 209 ? 13.173 14.539 11.939 1.00 34.81 209 PHE A N 1
ATOM 1618 C CA . PHE A 1 209 ? 13.160 15.316 10.714 1.00 34.81 209 PHE A CA 1
ATOM 1619 C C . PHE A 1 209 ? 14.617 15.381 10.296 1.00 34.81 209 PHE A C 1
ATOM 1621 O O . PHE A 1 209 ? 15.430 15.973 11.012 1.00 34.81 209 PHE A O 1
ATOM 1628 N N . TYR A 1 210 ? 14.975 14.646 9.240 1.00 38.00 210 TYR A N 1
ATOM 1629 C CA . TYR A 1 210 ? 16.307 14.756 8.698 1.00 38.00 210 TYR A CA 1
ATOM 1630 C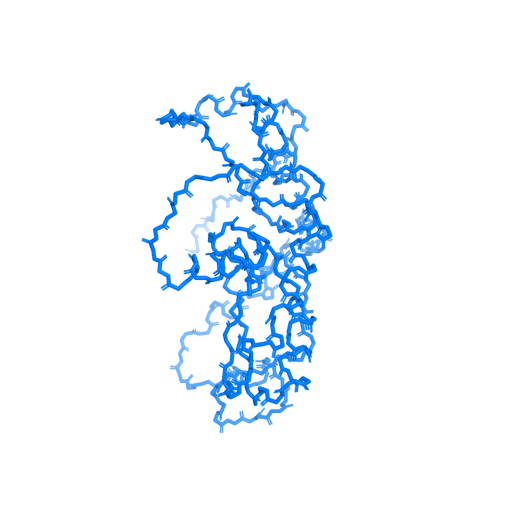 C . TYR A 1 210 ? 16.408 16.238 8.404 1.00 38.00 210 TYR A C 1
ATOM 1632 O O . TYR A 1 210 ? 15.562 16.797 7.701 1.00 38.00 210 TYR A O 1
ATOM 1640 N N . ASN A 1 211 ? 17.358 16.894 9.063 1.00 32.72 211 ASN A N 1
ATOM 1641 C CA . ASN A 1 211 ? 17.730 18.252 8.739 1.00 32.72 211 ASN A CA 1
ATOM 1642 C C . ASN A 1 211 ? 18.323 18.123 7.336 1.00 32.72 211 ASN A C 1
ATOM 1644 O O . ASN A 1 211 ? 19.531 17.973 7.191 1.00 32.72 211 ASN A O 1
ATOM 1648 N N . VAL A 1 212 ? 17.466 18.037 6.313 1.00 37.91 212 VAL A N 1
ATOM 1649 C CA . VAL A 1 212 ? 17.867 18.163 4.923 1.00 37.91 212 VAL A CA 1
ATOM 1650 C C . VAL A 1 212 ? 18.457 19.560 4.911 1.00 37.91 212 VAL A C 1
ATOM 1652 O O . VAL A 1 212 ? 17.706 20.517 5.134 1.00 37.91 212 VAL A O 1
ATOM 1655 N N . PRO A 1 213 ? 19.790 19.708 4.794 1.00 34.59 213 PRO A N 1
ATOM 1656 C CA . PRO A 1 213 ? 20.378 21.029 4.723 1.00 34.59 213 PRO A CA 1
ATOM 1657 C C . PRO A 1 213 ? 19.633 21.720 3.593 1.00 34.59 213 PRO A C 1
ATOM 1659 O O . PRO A 1 213 ? 19.524 21.126 2.517 1.00 34.59 213 PRO A O 1
ATOM 1662 N N . ALA A 1 214 ? 19.043 22.889 3.866 1.00 38.41 214 ALA A N 1
ATOM 1663 C CA . ALA A 1 214 ? 18.341 23.664 2.853 1.00 38.41 214 ALA A CA 1
ATOM 1664 C C . ALA A 1 214 ? 19.169 23.587 1.570 1.00 38.41 214 ALA A C 1
ATOM 1666 O O . ALA A 1 214 ? 20.361 23.907 1.628 1.00 38.41 214 ALA A O 1
ATOM 1667 N N . MET A 1 215 ? 18.582 23.057 0.485 1.00 34.81 215 MET A N 1
ATOM 1668 C CA . MET A 1 215 ? 19.238 23.008 -0.819 1.00 34.81 215 MET A CA 1
ATOM 1669 C C . MET A 1 215 ? 19.802 24.403 -1.050 1.00 34.81 215 MET A C 1
ATOM 1671 O O . MET A 1 215 ? 19.047 25.352 -1.265 1.00 34.81 215 MET A O 1
ATOM 1675 N N . LYS A 1 216 ? 21.123 24.551 -0.914 1.00 31.20 216 LYS A N 1
ATOM 1676 C CA . LYS A 1 216 ? 21.792 25.754 -1.376 1.00 31.20 216 LYS A CA 1
ATOM 1677 C C . LYS A 1 216 ? 21.503 25.759 -2.865 1.00 31.20 216 LYS A C 1
ATOM 1679 O O . LYS A 1 216 ? 21.837 24.788 -3.539 1.00 31.20 216 LYS A O 1
ATOM 1684 N N . SER A 1 217 ? 20.764 26.776 -3.292 1.00 36.00 217 SER A N 1
ATOM 1685 C CA . SER 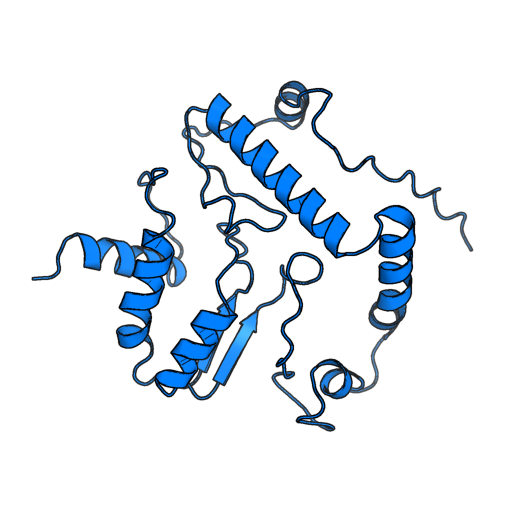A 1 217 ? 20.425 27.050 -4.683 1.00 36.00 217 SER A CA 1
ATOM 1686 C C . SER A 1 217 ? 21.572 26.638 -5.605 1.00 36.00 217 SER A C 1
ATOM 1688 O O . SER A 1 217 ? 22.709 27.060 -5.370 1.00 36.00 217 SER A O 1
ATOM 1690 N N . LEU A 1 218 ? 21.255 25.805 -6.599 1.00 37.12 218 LEU A N 1
ATOM 1691 C CA . LEU A 1 218 ? 22.078 25.652 -7.799 1.00 37.12 218 LEU A CA 1
ATOM 1692 C C . LEU A 1 218 ? 22.319 27.020 -8.448 1.00 37.12 218 LEU A C 1
ATOM 1694 O O . LEU A 1 218 ? 21.388 27.861 -8.390 1.00 37.12 218 LEU A O 1
#

Organism: NCBI:txid41844